Protein AF-A0A1H0SIA0-F1 (afdb_monomer)

Structure (mmCIF, N/CA/C/O backbone):
data_AF-A0A1H0SIA0-F1
#
_entry.id   AF-A0A1H0SIA0-F1
#
loop_
_atom_site.group_PDB
_atom_site.id
_atom_site.type_symbol
_atom_site.label_atom_id
_atom_site.label_alt_id
_atom_site.label_comp_id
_atom_site.label_asym_id
_atom_site.label_entity_id
_atom_site.label_seq_id
_atom_site.pdbx_PDB_ins_code
_atom_site.Cartn_x
_atom_site.Cartn_y
_atom_site.Cartn_z
_atom_site.occupancy
_atom_site.B_iso_or_equiv
_atom_site.auth_seq_id
_atom_site.auth_comp_id
_atom_site.auth_asym_id
_atom_site.auth_atom_id
_atom_site.pdbx_PDB_model_num
ATOM 1 N N . MET A 1 1 ? 10.914 -4.343 22.800 1.00 50.34 1 MET A N 1
ATOM 2 C CA . MET A 1 1 ? 9.562 -4.179 22.217 1.00 50.34 1 MET A CA 1
ATOM 3 C C . MET A 1 1 ? 9.336 -5.344 21.280 1.00 50.34 1 MET A C 1
ATOM 5 O O . MET A 1 1 ? 10.125 -5.521 20.366 1.00 50.34 1 MET A O 1
ATOM 9 N N . ASP A 1 2 ? 8.337 -6.174 21.551 1.00 68.56 2 ASP A N 1
ATOM 10 C CA . ASP A 1 2 ? 8.164 -7.435 20.832 1.00 68.56 2 ASP A CA 1
ATOM 11 C C . ASP A 1 2 ? 7.385 -7.200 19.528 1.00 68.56 2 ASP A C 1
ATOM 13 O O . ASP A 1 2 ? 6.226 -6.772 19.547 1.00 68.56 2 ASP A O 1
ATOM 17 N N . ILE A 1 3 ? 8.047 -7.371 18.379 1.00 66.56 3 ILE A N 1
ATOM 18 C CA . ILE A 1 3 ? 7.539 -6.886 17.087 1.00 66.56 3 ILE A CA 1
ATOM 19 C C . ILE A 1 3 ? 6.321 -7.685 16.586 1.00 66.56 3 ILE A C 1
ATOM 21 O O . ILE A 1 3 ? 5.600 -7.208 15.712 1.00 66.56 3 ILE A O 1
ATOM 25 N N . LEU A 1 4 ? 6.064 -8.860 17.168 1.00 72.62 4 LEU A N 1
ATOM 26 C CA . LEU A 1 4 ? 4.984 -9.772 16.776 1.00 72.62 4 LEU A CA 1
ATOM 27 C C . LEU A 1 4 ? 3.793 -9.779 17.747 1.00 72.62 4 LEU A C 1
ATOM 29 O O . LEU A 1 4 ? 2.746 -10.358 17.450 1.00 72.62 4 LEU A O 1
ATOM 33 N N . LYS A 1 5 ? 3.903 -9.110 18.900 1.00 74.50 5 LYS A N 1
ATOM 34 C CA . LYS A 1 5 ? 2.839 -9.095 19.910 1.00 74.50 5 LYS A CA 1
ATOM 35 C C . LYS A 1 5 ? 1.595 -8.364 19.381 1.00 74.50 5 LYS A C 1
ATOM 37 O O . LYS A 1 5 ? 1.674 -7.213 18.952 1.00 74.50 5 LYS A O 1
ATOM 42 N N . GLY A 1 6 ? 0.437 -9.031 19.431 1.00 76.06 6 GLY A N 1
ATOM 43 C CA . GLY A 1 6 ? -0.867 -8.469 19.040 1.00 76.06 6 GLY A CA 1
ATOM 44 C C . GLY A 1 6 ? -1.310 -8.725 17.592 1.00 76.06 6 GLY A C 1
ATOM 45 O O . GLY A 1 6 ? -2.377 -8.247 17.201 1.00 76.06 6 GLY A O 1
ATOM 46 N N . ILE A 1 7 ? -0.538 -9.484 16.806 1.00 84.19 7 ILE A N 1
ATOM 47 C CA . ILE A 1 7 ? -0.926 -9.921 15.455 1.00 84.19 7 ILE A CA 1
ATOM 48 C C . ILE A 1 7 ? -1.884 -11.115 15.569 1.00 84.19 7 ILE A C 1
ATOM 50 O O . ILE A 1 7 ? -1.577 -12.102 16.236 1.00 84.19 7 ILE A O 1
ATOM 54 N N . ARG A 1 8 ? -3.061 -11.039 14.937 1.00 89.75 8 ARG A N 1
ATOM 55 C CA . ARG A 1 8 ? -4.038 -12.144 14.923 1.00 89.75 8 ARG A CA 1
ATOM 56 C C . ARG A 1 8 ? -3.763 -13.103 13.754 1.00 89.75 8 ARG A C 1
ATOM 58 O O . ARG A 1 8 ? -3.248 -12.652 12.734 1.00 89.75 8 ARG A O 1
ATOM 65 N N . PRO A 1 9 ? -4.198 -14.379 13.813 1.00 91.81 9 PRO A N 1
ATOM 66 C CA . PRO A 1 9 ? -4.018 -15.342 12.715 1.00 91.81 9 PRO A CA 1
ATOM 67 C C . PRO A 1 9 ? -4.484 -14.821 11.347 1.00 91.81 9 PRO A C 1
ATOM 69 O O . PRO A 1 9 ? -3.788 -14.953 10.347 1.00 91.81 9 PRO A O 1
ATOM 72 N N . LEU A 1 10 ? -5.624 -14.126 11.310 1.00 92.06 10 LEU A N 1
ATOM 73 C CA . LEU A 1 10 ? -6.164 -13.552 10.074 1.00 92.06 10 LEU A CA 1
ATOM 74 C C . LEU A 1 10 ? -5.308 -12.403 9.502 1.00 92.06 10 LEU A C 1
ATOM 76 O O . LEU A 1 10 ? -5.397 -12.107 8.314 1.00 92.06 10 LEU A O 1
ATOM 80 N N . ASP A 1 11 ? -4.476 -11.750 10.317 1.00 92.94 11 ASP A N 1
ATOM 81 C CA . ASP A 1 11 ? -3.535 -10.739 9.827 1.00 92.94 11 ASP A CA 1
ATOM 82 C C . ASP A 1 11 ? -2.378 -11.395 9.056 1.00 92.94 11 ASP A C 1
ATOM 84 O O . ASP A 1 11 ? -1.957 -10.848 8.039 1.00 92.94 11 ASP A O 1
ATOM 88 N N . TYR A 1 12 ? -1.936 -12.590 9.469 1.00 94.06 12 TYR A N 1
ATOM 89 C CA . TYR A 1 12 ? -0.966 -13.387 8.710 1.00 94.06 12 TYR A CA 1
ATOM 90 C C . TYR A 1 12 ? -1.539 -13.866 7.379 1.00 94.06 12 TYR A C 1
ATOM 92 O O . TYR A 1 12 ? -0.848 -13.789 6.372 1.00 94.06 12 TYR A O 1
ATOM 100 N N . VAL A 1 13 ? -2.807 -14.295 7.350 1.00 96.50 13 VAL A N 1
ATOM 101 C CA . VAL A 1 13 ? -3.475 -14.692 6.097 1.00 96.50 13 VAL A CA 1
ATOM 102 C C . VAL A 1 13 ? -3.540 -13.516 5.125 1.00 96.50 13 VAL A C 1
ATOM 104 O O . VAL A 1 13 ? -3.145 -13.652 3.972 1.00 96.50 13 VAL A O 1
ATOM 107 N N . LEU A 1 14 ? -3.979 -12.342 5.589 1.00 95.75 14 LEU A N 1
ATOM 108 C CA . LEU A 1 14 ? -4.008 -11.145 4.748 1.00 95.75 14 LEU A CA 1
ATOM 109 C C . LEU A 1 14 ? -2.607 -10.779 4.244 1.00 95.75 14 LEU A C 1
ATOM 111 O O . LEU A 1 14 ? -2.444 -10.494 3.062 1.00 95.75 14 LEU A O 1
ATOM 115 N N . ALA A 1 15 ? -1.605 -10.791 5.124 1.00 97.00 15 ALA A N 1
ATOM 116 C CA . ALA A 1 15 ? -0.233 -10.495 4.737 1.00 97.00 15 ALA A CA 1
ATOM 117 C C . ALA A 1 15 ? 0.302 -11.498 3.715 1.00 97.00 15 ALA A C 1
ATOM 119 O O . ALA A 1 15 ? 0.888 -11.073 2.728 1.00 97.00 15 ALA A O 1
ATOM 120 N N . ALA A 1 16 ? 0.047 -12.795 3.897 1.00 97.50 16 ALA A N 1
ATOM 121 C CA . ALA A 1 16 ? 0.423 -13.827 2.939 1.00 97.50 16 ALA A CA 1
ATOM 122 C C . ALA A 1 16 ? -0.208 -13.556 1.569 1.00 97.50 16 ALA A C 1
ATOM 124 O O . ALA A 1 16 ? 0.512 -13.508 0.581 1.00 97.50 16 ALA A O 1
ATOM 125 N N . VAL A 1 17 ? -1.513 -13.265 1.508 1.00 98.00 17 VAL A N 1
ATOM 126 C CA . VAL A 1 17 ? -2.192 -12.930 0.243 1.00 98.00 17 VAL A CA 1
ATOM 127 C C . VAL A 1 17 ? -1.571 -11.695 -0.419 1.00 98.00 17 VAL A C 1
ATOM 129 O O . VAL A 1 17 ? -1.291 -11.723 -1.615 1.00 98.00 17 VAL A O 1
ATOM 132 N N . MET A 1 18 ? -1.315 -10.623 0.340 1.00 98.19 18 MET A N 1
ATOM 133 C CA . MET A 1 18 ? -0.716 -9.397 -0.207 1.00 98.19 18 MET A CA 1
ATOM 134 C C . MET A 1 18 ? 0.730 -9.610 -0.670 1.00 98.19 18 MET A C 1
ATOM 136 O O . MET A 1 18 ? 1.110 -9.112 -1.726 1.00 98.19 18 MET A O 1
ATOM 140 N N . VAL A 1 19 ? 1.529 -10.364 0.086 1.00 98.19 19 VAL A N 1
ATOM 141 C CA . VAL A 1 19 ? 2.918 -10.695 -0.261 1.00 98.19 19 VAL A CA 1
ATOM 142 C C . VAL A 1 19 ? 2.969 -11.602 -1.485 1.00 98.19 19 VAL A C 1
ATOM 144 O O . VAL A 1 19 ? 3.770 -11.351 -2.380 1.00 98.19 19 VAL A O 1
ATOM 147 N N . THR A 1 20 ? 2.102 -12.612 -1.571 1.00 98.19 20 THR A N 1
ATOM 148 C CA . THR A 1 20 ? 2.000 -13.479 -2.749 1.00 98.19 20 THR A CA 1
ATOM 149 C C . THR A 1 20 ? 1.598 -12.674 -3.978 1.00 98.19 20 THR A C 1
ATOM 151 O O . THR A 1 20 ? 2.259 -12.793 -5.003 1.00 98.19 20 THR A O 1
ATOM 154 N N . ALA A 1 21 ? 0.586 -11.807 -3.882 1.00 97.94 21 ALA A N 1
ATOM 155 C CA . ALA A 1 21 ? 0.213 -10.922 -4.986 1.00 97.94 21 ALA A CA 1
ATOM 156 C C . ALA A 1 21 ? 1.393 -10.033 -5.416 1.00 97.94 21 ALA A C 1
ATOM 158 O O . ALA A 1 21 ? 1.702 -9.947 -6.600 1.00 97.94 21 ALA A O 1
ATOM 159 N N . ALA A 1 22 ? 2.104 -9.431 -4.461 1.00 97.88 22 ALA A N 1
ATOM 160 C CA . ALA A 1 22 ? 3.266 -8.591 -4.733 1.00 97.88 22 ALA A CA 1
ATOM 161 C C . ALA A 1 22 ? 4.414 -9.358 -5.411 1.00 97.88 22 ALA A C 1
ATOM 163 O O . ALA A 1 22 ? 4.992 -8.874 -6.384 1.00 97.88 22 ALA A O 1
ATOM 164 N N . ALA A 1 23 ? 4.709 -10.572 -4.943 1.00 98.06 23 ALA A N 1
ATOM 165 C CA . ALA A 1 23 ? 5.727 -11.439 -5.523 1.00 98.06 23 ALA A CA 1
ATOM 166 C C . ALA A 1 23 ? 5.351 -11.907 -6.936 1.00 98.06 23 ALA A C 1
ATOM 168 O O . ALA A 1 23 ? 6.205 -11.895 -7.817 1.00 98.06 23 ALA A O 1
ATOM 169 N N . LEU A 1 24 ? 4.082 -12.263 -7.169 1.00 98.06 24 LEU A N 1
ATOM 170 C CA . LEU A 1 24 ? 3.580 -12.647 -8.491 1.00 98.06 24 LEU A CA 1
ATOM 171 C C . LEU A 1 24 ? 3.646 -11.483 -9.480 1.00 98.06 24 LEU A C 1
ATOM 173 O O . LEU A 1 24 ? 4.079 -11.682 -10.610 1.00 98.06 24 LEU A O 1
ATOM 177 N N . ILE A 1 25 ? 3.287 -10.267 -9.057 1.00 97.50 25 ILE A N 1
ATOM 178 C CA . ILE A 1 25 ? 3.449 -9.073 -9.894 1.00 97.50 25 ILE A CA 1
ATOM 179 C C . ILE A 1 25 ? 4.931 -8.821 -10.182 1.00 97.50 25 ILE A C 1
ATOM 181 O O . ILE A 1 25 ? 5.294 -8.600 -11.334 1.00 97.50 25 ILE A O 1
ATOM 185 N N . GLY A 1 26 ? 5.812 -8.907 -9.181 1.00 97.06 26 GLY A N 1
ATOM 186 C CA . GLY A 1 26 ? 7.258 -8.794 -9.396 1.00 97.06 26 GLY A CA 1
ATOM 187 C C . GLY A 1 26 ? 7.776 -9.829 -10.400 1.00 97.06 26 GLY A C 1
ATOM 188 O O . GLY A 1 26 ? 8.509 -9.481 -11.318 1.00 97.06 26 GLY A O 1
ATOM 189 N N . TRP A 1 27 ? 7.336 -11.081 -10.279 1.00 97.50 27 TRP A N 1
ATOM 190 C CA . TRP A 1 27 ? 7.705 -12.162 -11.190 1.00 97.50 27 TRP A CA 1
ATOM 191 C C . TRP A 1 27 ? 7.187 -11.931 -12.615 1.00 97.50 27 TRP A C 1
ATOM 193 O O . TRP A 1 27 ? 7.936 -12.129 -13.569 1.00 97.50 27 TRP A O 1
ATOM 203 N N . ALA A 1 28 ? 5.957 -11.434 -12.764 1.00 96.06 28 ALA A N 1
ATOM 204 C CA . ALA A 1 28 ? 5.392 -11.082 -14.063 1.00 96.06 28 ALA A CA 1
ATOM 205 C C . ALA A 1 28 ? 6.184 -9.961 -14.757 1.00 96.06 28 ALA A C 1
ATOM 207 O O . ALA A 1 28 ? 6.431 -10.057 -15.952 1.00 96.06 28 ALA A O 1
ATOM 208 N N . ASN A 1 29 ? 6.645 -8.941 -14.020 1.00 96.31 29 ASN A N 1
ATOM 209 C CA . ASN A 1 29 ? 7.514 -7.898 -14.586 1.00 96.31 29 ASN A CA 1
ATOM 210 C C . ASN A 1 29 ? 8.859 -8.478 -15.062 1.00 96.31 29 ASN A C 1
ATOM 212 O O . ASN A 1 29 ? 9.336 -8.145 -16.142 1.00 96.31 29 ASN A O 1
ATOM 216 N N . VAL A 1 30 ? 9.461 -9.375 -14.276 1.00 96.94 30 VAL A N 1
ATOM 217 C CA . VAL A 1 30 ? 10.745 -10.017 -14.610 1.00 96.94 30 VAL A CA 1
ATOM 218 C C . VAL A 1 30 ? 10.639 -10.876 -15.870 1.00 96.94 30 VAL A C 1
ATOM 220 O O . VAL A 1 30 ? 11.549 -10.863 -16.691 1.00 96.94 30 VAL A O 1
ATOM 223 N N . GLY A 1 31 ? 9.540 -11.617 -16.019 1.00 94.06 31 GLY A N 1
ATOM 224 C CA . GLY A 1 31 ? 9.307 -12.510 -17.157 1.00 94.06 31 GLY A CA 1
ATOM 225 C C . GLY A 1 31 ? 8.638 -11.861 -18.371 1.00 94.06 31 GLY A C 1
ATOM 226 O O . GLY A 1 31 ? 8.423 -12.555 -19.361 1.00 94.06 31 GLY A O 1
ATOM 227 N N . ALA A 1 32 ? 8.273 -10.578 -18.304 1.00 91.31 32 ALA A N 1
ATOM 228 C CA . ALA A 1 32 ? 7.589 -9.893 -19.395 1.00 91.31 32 ALA A CA 1
ATOM 229 C C . ALA A 1 32 ? 8.490 -9.785 -20.639 1.00 91.31 32 ALA A C 1
ATOM 231 O O . ALA A 1 32 ? 9.629 -9.331 -20.551 1.00 91.31 32 ALA A O 1
ATOM 232 N N . GLY A 1 33 ? 7.963 -10.199 -21.794 1.00 83.00 33 GLY A N 1
ATOM 233 C CA . GLY A 1 33 ? 8.605 -10.017 -23.095 1.00 83.00 33 GLY A CA 1
ATOM 234 C C . GLY A 1 33 ? 8.454 -8.591 -23.632 1.00 83.00 33 GLY A C 1
ATOM 235 O O . GLY A 1 33 ? 7.732 -7.766 -23.071 1.00 83.00 33 GLY A O 1
ATOM 236 N N . ALA A 1 34 ? 9.124 -8.305 -24.751 1.00 74.12 34 ALA A N 1
ATOM 237 C CA . ALA A 1 34 ? 9.053 -7.003 -25.427 1.00 74.12 34 ALA A CA 1
ATOM 238 C C . ALA A 1 34 ? 7.657 -6.685 -26.007 1.00 74.12 34 ALA A C 1
ATOM 240 O O . ALA A 1 34 ? 7.363 -5.536 -26.318 1.00 74.12 34 ALA A O 1
ATOM 241 N N . ASP A 1 35 ? 6.814 -7.704 -26.151 1.00 75.44 35 ASP A N 1
ATOM 242 C CA . ASP A 1 35 ? 5.439 -7.686 -26.649 1.00 75.44 35 ASP A CA 1
ATOM 243 C C . ASP A 1 35 ? 4.385 -7.645 -25.529 1.00 75.44 35 ASP A C 1
ATOM 245 O O . ASP A 1 35 ? 3.199 -7.844 -25.789 1.00 75.44 35 ASP A O 1
ATOM 249 N N . ALA A 1 36 ? 4.793 -7.400 -24.279 1.00 80.00 36 ALA A N 1
ATOM 250 C CA . ALA A 1 36 ? 3.860 -7.276 -23.166 1.00 80.00 36 ALA A CA 1
ATOM 251 C C . ALA A 1 36 ? 2.805 -6.187 -23.441 1.00 80.00 36 ALA A C 1
ATOM 253 O O . ALA A 1 36 ? 3.142 -5.040 -23.735 1.00 80.00 36 ALA A O 1
ATOM 254 N N . ASP A 1 37 ? 1.528 -6.552 -23.298 1.00 85.81 37 ASP A N 1
ATOM 255 C CA . ASP A 1 37 ? 0.380 -5.657 -23.488 1.00 85.81 37 ASP A CA 1
ATOM 256 C C . ASP A 1 37 ? 0.232 -4.706 -22.290 1.00 85.81 37 ASP A C 1
ATOM 258 O O . ASP A 1 37 ? -0.552 -4.918 -21.362 1.00 85.81 37 ASP A O 1
ATOM 262 N N . VAL A 1 38 ? 1.083 -3.684 -22.265 1.00 89.56 38 VAL A N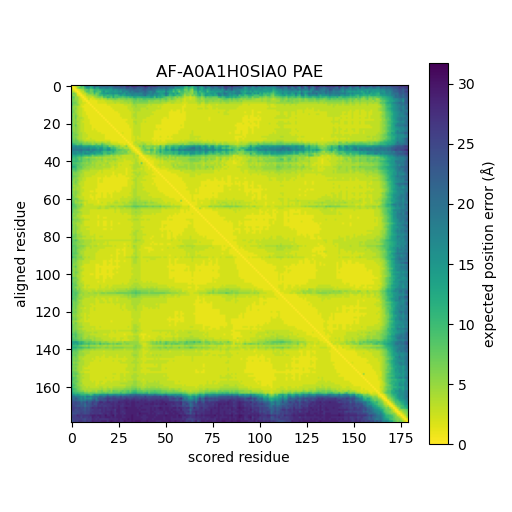 1
ATOM 263 C CA . VAL A 1 38 ? 1.106 -2.628 -21.252 1.00 89.56 38 VAL A CA 1
ATOM 264 C C . VAL A 1 38 ? 1.055 -1.262 -21.924 1.00 89.56 38 VAL A C 1
ATOM 266 O O . VAL A 1 38 ? 1.594 -1.058 -23.009 1.00 89.56 38 VAL A O 1
ATOM 269 N N . ALA A 1 39 ? 0.432 -0.293 -21.255 1.00 91.56 39 ALA A N 1
ATOM 270 C CA . ALA A 1 39 ? 0.292 1.066 -21.776 1.00 91.56 39 ALA A CA 1
ATOM 271 C C . ALA A 1 39 ? 1.642 1.791 -21.944 1.00 91.56 39 ALA A C 1
ATOM 273 O O . ALA A 1 39 ? 1.755 2.700 -22.765 1.00 91.56 39 ALA A O 1
ATOM 274 N N . HIS A 1 40 ? 2.661 1.399 -21.174 1.00 91.25 40 HIS A N 1
ATOM 275 C CA . HIS A 1 40 ? 4.035 1.870 -21.327 1.00 91.25 40 HIS A CA 1
ATOM 276 C C . HIS A 1 40 ? 5.015 0.704 -21.197 1.00 91.25 40 HIS A C 1
ATOM 278 O O . HIS A 1 40 ? 4.912 -0.079 -20.251 1.00 91.25 40 HIS A O 1
ATOM 284 N N . ALA A 1 41 ? 5.998 0.627 -22.098 1.00 92.31 41 ALA A N 1
ATOM 285 C CA . ALA A 1 41 ? 7.048 -0.389 -22.054 1.00 92.31 41 ALA A CA 1
ATOM 286 C C . ALA A 1 41 ? 7.759 -0.413 -20.689 1.00 92.31 41 ALA A C 1
ATOM 288 O O . ALA A 1 41 ? 7.893 0.624 -20.029 1.00 92.31 41 ALA A O 1
ATOM 289 N N . LEU A 1 42 ? 8.181 -1.603 -20.261 1.00 93.81 42 LEU A N 1
ATOM 290 C CA . LEU A 1 42 ? 8.899 -1.783 -19.003 1.00 93.81 42 LEU A CA 1
ATOM 291 C C . LEU A 1 42 ? 10.333 -1.255 -19.119 1.00 93.81 42 LEU A C 1
ATOM 293 O O . LEU A 1 42 ? 11.056 -1.610 -20.046 1.00 93.81 42 LEU A O 1
ATOM 297 N N . ASP A 1 43 ? 10.763 -0.462 -18.140 1.00 93.62 43 ASP A N 1
ATOM 298 C CA . ASP A 1 43 ? 12.144 0.032 -18.056 1.00 93.62 43 ASP A CA 1
ATOM 299 C C . ASP A 1 43 ? 13.097 -1.010 -17.445 1.00 93.62 43 ASP A C 1
ATOM 301 O O . ASP A 1 43 ? 14.319 -0.898 -17.557 1.00 93.62 43 ASP A O 1
ATOM 305 N N . SER A 1 44 ? 12.564 -2.000 -16.723 1.00 92.94 44 SER A N 1
ATOM 306 C CA . SER A 1 44 ? 13.36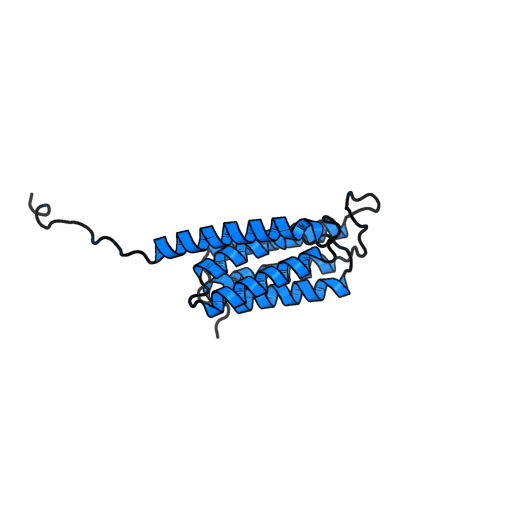4 -2.944 -15.948 1.00 92.94 44 SER A CA 1
ATOM 307 C C . SER A 1 44 ? 12.718 -4.326 -15.878 1.00 92.94 44 SER A C 1
ATOM 309 O O . SER A 1 44 ? 11.502 -4.458 -15.781 1.00 92.94 44 SER A O 1
ATOM 311 N N . HIS A 1 45 ? 13.570 -5.353 -15.839 1.00 95.06 45 HIS A N 1
ATOM 312 C CA . HIS A 1 45 ? 13.212 -6.763 -15.632 1.00 95.06 45 HIS A CA 1
ATOM 313 C C . HIS A 1 45 ? 14.002 -7.381 -14.461 1.00 95.06 45 HIS A C 1
ATOM 315 O O . HIS A 1 45 ? 14.236 -8.586 -14.393 1.00 95.06 45 HIS A O 1
ATOM 321 N N . SER A 1 46 ? 14.484 -6.546 -13.535 1.00 96.38 46 SER A N 1
ATOM 322 C CA . SER A 1 46 ? 15.305 -6.991 -12.406 1.00 96.38 46 SER A CA 1
ATOM 323 C C . SER A 1 46 ? 14.547 -7.918 -11.452 1.00 96.38 46 SER A C 1
ATOM 325 O O . SER A 1 46 ? 13.508 -7.551 -10.901 1.00 96.38 46 SER A O 1
ATOM 327 N N . ALA A 1 47 ? 15.132 -9.080 -11.144 1.00 97.06 47 ALA A N 1
ATOM 328 C CA . ALA A 1 47 ? 14.596 -10.022 -10.157 1.00 97.06 47 ALA A CA 1
ATOM 329 C C . ALA A 1 47 ? 14.450 -9.421 -8.744 1.00 97.06 47 ALA A C 1
ATOM 331 O O . ALA A 1 47 ? 13.668 -9.927 -7.937 1.00 97.06 47 ALA A O 1
ATOM 332 N N . LEU A 1 48 ? 15.146 -8.313 -8.448 1.00 97.50 48 LEU A N 1
ATOM 333 C CA . LEU A 1 48 ? 15.028 -7.589 -7.178 1.00 97.50 48 LEU A CA 1
ATOM 334 C C . LEU A 1 48 ? 13.637 -6.979 -6.950 1.00 97.50 48 LEU A C 1
ATOM 336 O O . LEU A 1 48 ? 13.297 -6.673 -5.808 1.00 97.50 48 LEU A O 1
ATOM 340 N N . MET A 1 49 ? 12.803 -6.844 -7.985 1.00 97.50 49 MET A N 1
ATOM 341 C CA . MET A 1 49 ? 11.419 -6.390 -7.816 1.00 97.50 49 MET A CA 1
ATOM 342 C C . MET A 1 49 ? 10.612 -7.317 -6.912 1.00 97.50 49 MET A C 1
ATOM 344 O O . MET A 1 49 ? 9.835 -6.834 -6.097 1.00 97.50 49 MET A O 1
ATOM 348 N N . ILE A 1 50 ? 10.824 -8.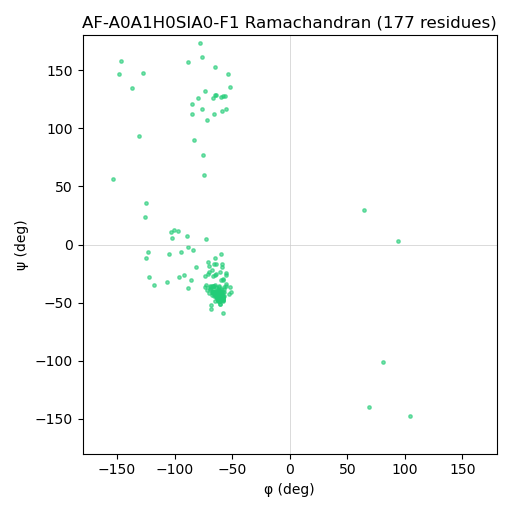635 -7.006 1.00 97.88 50 ILE A N 1
ATOM 349 C CA . ILE A 1 50 ? 10.083 -9.636 -6.228 1.00 97.88 50 ILE A CA 1
ATOM 350 C C . ILE A 1 50 ? 10.236 -9.386 -4.718 1.00 97.88 50 ILE A C 1
ATOM 352 O O . ILE A 1 50 ? 9.222 -9.148 -4.053 1.00 97.88 50 ILE A O 1
ATOM 356 N N . PRO A 1 51 ? 11.459 -9.385 -4.143 1.00 98.00 51 PRO A N 1
ATOM 357 C CA . PRO A 1 51 ? 11.621 -9.116 -2.722 1.00 98.00 51 PRO A CA 1
ATOM 358 C C . PRO A 1 51 ? 11.235 -7.680 -2.351 1.00 98.00 51 PRO A C 1
ATOM 360 O O . PRO A 1 51 ? 10.648 -7.488 -1.292 1.00 98.00 51 PRO A O 1
ATOM 363 N N . VAL A 1 52 ? 11.486 -6.671 -3.195 1.00 98.06 52 VAL A N 1
ATOM 364 C CA . VAL A 1 52 ? 11.107 -5.280 -2.873 1.00 98.06 52 VAL A CA 1
ATOM 365 C C . VAL A 1 52 ? 9.587 -5.113 -2.788 1.00 98.06 52 VAL A C 1
ATOM 367 O O . VAL A 1 52 ? 9.087 -4.499 -1.845 1.00 98.06 52 VAL A O 1
ATOM 370 N N . PHE A 1 53 ? 8.831 -5.689 -3.722 1.00 98.12 53 PHE A N 1
ATOM 371 C CA . PHE A 1 53 ? 7.369 -5.625 -3.712 1.00 98.12 53 PHE A CA 1
ATOM 372 C C . PHE A 1 53 ? 6.792 -6.420 -2.538 1.00 98.12 53 PHE A C 1
ATOM 374 O O . PHE A 1 53 ? 5.901 -5.928 -1.843 1.00 98.12 53 PHE A O 1
ATOM 381 N N . ALA A 1 54 ? 7.343 -7.602 -2.245 1.00 98.19 54 ALA A N 1
ATOM 382 C CA . ALA A 1 54 ? 6.981 -8.369 -1.056 1.00 98.19 54 ALA A CA 1
ATOM 383 C C . ALA A 1 54 ? 7.216 -7.563 0.236 1.00 98.19 54 ALA A C 1
ATOM 385 O O . ALA A 1 54 ? 6.323 -7.475 1.082 1.00 98.19 54 ALA A O 1
ATOM 386 N N . LEU A 1 55 ? 8.378 -6.912 0.366 1.00 98.38 55 LEU A N 1
ATOM 387 C CA . LEU A 1 55 ? 8.704 -6.043 1.500 1.00 98.38 55 LEU A CA 1
ATOM 388 C C . LEU A 1 55 ? 7.743 -4.853 1.617 1.00 98.38 55 LEU A C 1
ATOM 390 O O . LEU A 1 55 ? 7.398 -4.479 2.734 1.00 98.38 55 LEU A O 1
ATOM 394 N N . ALA A 1 56 ? 7.271 -4.288 0.503 1.00 98.19 56 ALA A N 1
ATOM 395 C CA . ALA A 1 56 ? 6.278 -3.213 0.513 1.00 98.19 56 ALA A CA 1
ATOM 396 C C . ALA A 1 56 ? 4.905 -3.668 1.043 1.00 98.19 56 ALA A C 1
ATOM 398 O O . ALA A 1 56 ? 4.165 -2.850 1.584 1.00 98.19 56 ALA A O 1
ATOM 399 N N . ALA A 1 57 ? 4.559 -4.954 0.916 1.00 98.12 57 ALA A N 1
ATOM 400 C CA . ALA A 1 57 ? 3.294 -5.513 1.396 1.00 98.12 57 ALA A CA 1
ATOM 401 C C . ALA A 1 57 ? 3.327 -5.936 2.876 1.00 98.12 57 ALA A C 1
ATOM 403 O O . ALA A 1 57 ? 2.308 -5.845 3.565 1.00 98.12 57 ALA A O 1
ATOM 404 N N . LEU A 1 58 ? 4.485 -6.366 3.393 1.00 97.56 58 LEU A N 1
ATOM 405 C CA . LEU A 1 58 ? 4.645 -6.857 4.772 1.00 97.56 58 LEU A CA 1
ATOM 406 C C . LEU A 1 58 ? 4.122 -5.932 5.886 1.00 97.56 58 LEU A C 1
ATOM 408 O O . LEU A 1 58 ? 3.569 -6.461 6.859 1.00 97.56 58 LEU A O 1
ATOM 412 N N . PRO A 1 59 ? 4.236 -4.589 5.803 1.00 97.75 59 PRO A N 1
ATOM 413 C CA . PRO A 1 59 ? 3.788 -3.712 6.878 1.00 97.75 59 PRO A CA 1
ATOM 414 C C . PRO A 1 59 ? 2.296 -3.849 7.209 1.00 97.75 59 PRO A C 1
ATOM 416 O O . PRO A 1 59 ? 1.887 -3.478 8.311 1.00 97.75 59 PRO A O 1
ATOM 419 N N . ILE A 1 60 ? 1.477 -4.451 6.332 1.00 97.31 60 ILE A N 1
ATOM 420 C CA . ILE A 1 60 ? 0.071 -4.780 6.623 1.00 97.31 60 ILE A CA 1
ATOM 421 C C . ILE A 1 60 ? -0.101 -5.649 7.881 1.00 97.31 60 ILE A C 1
ATO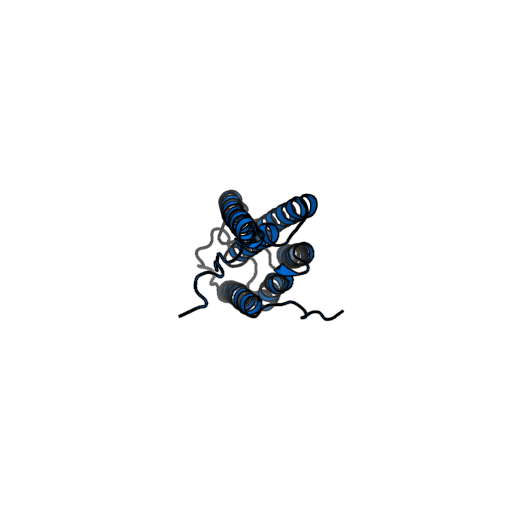M 423 O O . ILE A 1 60 ? -1.134 -5.564 8.548 1.00 97.31 60 ILE A O 1
ATOM 427 N N . LEU A 1 61 ? 0.921 -6.415 8.283 1.00 96.50 61 LEU A N 1
ATOM 428 C CA . LEU A 1 61 ? 0.941 -7.150 9.555 1.00 96.50 61 LEU A CA 1
ATOM 429 C C . LEU A 1 61 ? 0.763 -6.229 10.769 1.00 96.50 61 LEU A C 1
ATOM 431 O O . LEU A 1 61 ? 0.205 -6.626 11.792 1.00 96.50 61 LEU A O 1
ATOM 435 N N . TRP A 1 62 ? 1.199 -4.974 10.669 1.00 95.12 62 TRP A N 1
ATOM 436 C CA . TRP A 1 62 ? 1.130 -4.000 11.757 1.00 95.12 62 TRP A CA 1
ATOM 437 C C . TRP A 1 62 ? -0.180 -3.205 11.778 1.00 95.12 62 TRP A C 1
ATOM 439 O O . TRP A 1 62 ? -0.329 -2.300 12.605 1.00 95.12 62 TRP A O 1
ATOM 449 N N . ARG A 1 63 ? -1.162 -3.564 10.936 1.00 94.56 63 ARG A N 1
ATOM 450 C CA . ARG A 1 63 ? -2.409 -2.805 10.731 1.00 94.56 63 ARG A CA 1
ATOM 451 C C . ARG A 1 63 ? -3.224 -2.520 11.994 1.00 94.56 63 ARG A C 1
ATOM 453 O O . ARG A 1 63 ? -3.978 -1.558 12.010 1.00 94.56 63 ARG A O 1
ATOM 460 N N . ARG A 1 64 ? -3.104 -3.347 13.038 1.00 93.38 64 ARG A N 1
ATOM 461 C CA . ARG A 1 64 ? -3.850 -3.184 14.303 1.00 93.38 64 ARG A CA 1
ATOM 462 C C . ARG A 1 64 ? -3.119 -2.359 15.356 1.00 93.38 64 ARG A C 1
ATOM 464 O O . ARG A 1 64 ? -3.768 -1.813 16.237 1.00 93.38 64 ARG A O 1
ATOM 471 N N . ARG A 1 65 ? -1.785 -2.325 15.304 1.00 91.69 65 ARG A N 1
ATOM 472 C CA . ARG A 1 65 ? -0.939 -1.751 16.366 1.00 91.69 65 ARG A CA 1
ATOM 473 C C . ARG A 1 65 ? -0.319 -0.412 15.987 1.00 91.69 65 ARG A C 1
ATOM 475 O O . ARG A 1 65 ? -0.077 0.414 16.853 1.00 91.69 65 ARG A O 1
ATOM 482 N N . ALA A 1 66 ? -0.022 -0.227 14.703 1.00 94.31 66 ALA A N 1
ATOM 483 C CA . ALA A 1 66 ? 0.740 0.908 14.203 1.00 94.31 66 ALA A CA 1
ATOM 484 C C . ALA A 1 66 ? 0.363 1.187 12.743 1.00 94.31 66 ALA A C 1
ATOM 486 O O . ALA A 1 66 ? 1.217 1.169 11.860 1.00 94.31 66 ALA A O 1
ATOM 487 N N . ILE A 1 67 ? -0.929 1.413 12.475 1.00 96.88 67 ILE A N 1
ATOM 488 C CA . ILE A 1 67 ? -1.437 1.574 11.104 1.00 96.88 67 ILE A CA 1
ATOM 489 C C . ILE A 1 67 ? -0.740 2.708 10.341 1.00 96.88 67 ILE A C 1
ATOM 491 O O . ILE A 1 67 ? -0.411 2.540 9.173 1.00 96.88 67 ILE A O 1
ATOM 495 N N . LEU A 1 68 ? -0.431 3.826 11.004 1.00 97.94 68 LEU A N 1
ATOM 496 C CA . LEU A 1 68 ? 0.285 4.935 10.366 1.00 97.94 68 LEU A CA 1
ATOM 497 C C . LEU A 1 68 ? 1.719 4.548 9.991 1.00 97.94 68 LEU A C 1
ATOM 499 O O . LEU A 1 68 ? 2.165 4.845 8.887 1.00 97.94 68 LEU A O 1
ATOM 503 N N . GLY A 1 69 ? 2.411 3.820 10.874 1.00 97.44 69 GLY A N 1
ATOM 504 C CA . GLY A 1 69 ? 3.736 3.273 10.580 1.00 97.44 69 GLY A CA 1
ATOM 505 C C . GLY A 1 69 ? 3.701 2.241 9.452 1.00 97.44 69 GLY A C 1
ATOM 506 O O . GLY A 1 69 ? 4.594 2.222 8.614 1.00 97.44 69 GLY A O 1
ATOM 507 N N . ALA A 1 70 ? 2.643 1.428 9.379 1.00 97.75 70 ALA A N 1
ATOM 508 C CA . ALA A 1 70 ? 2.448 0.452 8.312 1.00 97.75 70 ALA A CA 1
ATOM 509 C C . ALA A 1 70 ? 2.264 1.110 6.936 1.00 97.75 70 ALA A C 1
ATOM 511 O O . ALA A 1 70 ? 2.942 0.743 5.973 1.00 97.75 70 ALA A O 1
ATOM 512 N N . VAL A 1 71 ? 1.377 2.107 6.858 1.00 98.56 71 VAL A N 1
ATOM 513 C CA . VAL A 1 71 ? 1.147 2.894 5.639 1.00 98.56 71 VAL A CA 1
ATOM 514 C C . VAL A 1 71 ? 2.427 3.623 5.238 1.00 98.56 71 VAL A C 1
ATOM 516 O O . VAL A 1 71 ? 2.847 3.521 4.089 1.00 98.56 71 VAL A O 1
ATOM 519 N N . GLY A 1 72 ? 3.088 4.290 6.190 1.00 98.44 72 GLY A N 1
ATOM 520 C CA . GLY A 1 72 ? 4.335 5.016 5.953 1.00 98.44 72 GLY A CA 1
ATOM 521 C C . GLY A 1 72 ? 5.464 4.120 5.440 1.00 98.44 72 GLY A C 1
ATOM 522 O O . GLY A 1 72 ? 6.095 4.452 4.443 1.00 98.44 72 GLY A O 1
ATOM 523 N N . ALA A 1 73 ? 5.685 2.956 6.058 1.00 98.44 73 ALA A N 1
ATOM 524 C CA . ALA A 1 73 ? 6.704 2.006 5.611 1.00 98.44 73 ALA A CA 1
ATOM 525 C C . ALA A 1 73 ? 6.424 1.493 4.191 1.00 98.44 73 ALA A C 1
ATOM 527 O O . ALA A 1 73 ? 7.320 1.488 3.350 1.00 98.44 73 ALA A O 1
ATOM 528 N N . SER A 1 74 ? 5.172 1.127 3.901 1.00 98.62 74 SER A N 1
ATOM 529 C CA . SER A 1 74 ? 4.775 0.663 2.563 1.00 98.62 74 SER A CA 1
ATOM 530 C C . SER A 1 74 ? 4.966 1.759 1.515 1.00 98.62 74 SER A C 1
ATOM 532 O O . SER A 1 74 ? 5.485 1.494 0.434 1.00 98.62 74 SER A O 1
ATOM 534 N N . PHE A 1 75 ? 4.603 3.003 1.849 1.00 98.69 75 PHE A N 1
ATOM 535 C CA . PHE A 1 75 ? 4.823 4.169 0.995 1.00 98.69 75 PHE A CA 1
ATOM 536 C C . PHE A 1 75 ? 6.307 4.402 0.715 1.00 98.69 75 PHE A C 1
ATOM 538 O O . PHE A 1 75 ? 6.668 4.554 -0.444 1.00 98.69 75 PHE A O 1
ATOM 545 N N . VAL A 1 76 ? 7.171 4.392 1.734 1.00 98.62 76 VAL A N 1
ATOM 546 C CA . VAL A 1 76 ? 8.615 4.627 1.556 1.00 98.62 76 VAL A CA 1
ATOM 547 C C . VAL A 1 76 ? 9.239 3.569 0.648 1.00 98.62 76 VAL A C 1
ATOM 549 O O . VAL A 1 76 ? 9.965 3.918 -0.280 1.00 98.62 76 VAL A O 1
ATOM 552 N N . ILE A 1 77 ? 8.929 2.287 0.867 1.00 98.44 77 ILE A N 1
ATOM 553 C CA . ILE A 1 77 ? 9.457 1.194 0.035 1.00 98.44 77 ILE A CA 1
ATOM 554 C C . ILE A 1 77 ? 8.928 1.315 -1.399 1.00 98.44 77 ILE A C 1
ATOM 556 O O . ILE A 1 77 ? 9.695 1.191 -2.354 1.00 98.44 77 ILE A O 1
ATOM 560 N N . MET A 1 78 ? 7.636 1.622 -1.562 1.00 98.44 78 MET A N 1
ATOM 561 C CA . MET A 1 78 ? 7.044 1.851 -2.878 1.00 98.44 78 MET A CA 1
ATOM 562 C C . MET A 1 78 ? 7.706 3.034 -3.589 1.00 98.44 78 MET A C 1
ATOM 564 O O . MET A 1 78 ? 8.135 2.881 -4.726 1.00 98.44 78 MET A O 1
ATOM 568 N N . ALA A 1 79 ? 7.854 4.177 -2.918 1.00 98.12 79 ALA A N 1
ATOM 569 C CA . ALA A 1 79 ? 8.479 5.386 -3.446 1.00 98.12 79 ALA A CA 1
ATOM 570 C C . ALA A 1 79 ? 9.944 5.149 -3.852 1.00 98.12 79 ALA A C 1
ATOM 572 O O . ALA A 1 79 ? 10.374 5.617 -4.904 1.00 98.12 79 ALA A O 1
ATOM 573 N N . ALA A 1 80 ? 10.694 4.366 -3.072 1.00 98.06 80 ALA A N 1
ATOM 574 C CA . ALA A 1 80 ? 12.061 3.970 -3.408 1.00 98.06 80 ALA A CA 1
ATOM 575 C C . ALA A 1 80 ? 12.134 3.078 -4.663 1.00 98.06 80 ALA A C 1
ATOM 577 O O . ALA A 1 80 ? 13.130 3.104 -5.384 1.00 98.06 80 ALA A O 1
ATOM 578 N N . SER A 1 81 ? 11.067 2.335 -4.976 1.00 97.12 81 SER A N 1
ATOM 579 C CA . SER A 1 81 ? 10.996 1.495 -6.178 1.00 97.12 81 SER A CA 1
ATOM 580 C C . SER A 1 81 ? 10.891 2.295 -7.488 1.00 97.12 81 SER A C 1
ATOM 582 O O . SER A 1 81 ? 11.153 1.749 -8.559 1.00 97.12 81 SER A O 1
ATOM 584 N N . LEU A 1 82 ? 10.503 3.577 -7.441 1.00 97.50 82 LEU A N 1
ATOM 585 C CA . LEU A 1 82 ? 10.343 4.428 -8.630 1.00 97.50 82 LEU A CA 1
ATOM 586 C C . LEU A 1 82 ? 11.689 4.744 -9.296 1.00 97.50 82 LEU A C 1
ATOM 588 O O . LEU A 1 82 ? 11.820 4.467 -10.489 1.00 97.50 82 LEU A O 1
ATOM 592 N N . PRO A 1 83 ? 12.690 5.313 -8.590 1.00 97.50 83 PRO A N 1
ATOM 593 C CA . PRO A 1 83 ? 14.007 5.533 -9.179 1.00 97.50 83 PRO A CA 1
ATOM 594 C C . PRO A 1 83 ? 14.778 4.225 -9.395 1.00 97.50 83 PRO A C 1
ATOM 596 O O . PRO A 1 83 ? 15.626 4.181 -10.276 1.00 97.50 83 PRO A O 1
ATOM 599 N N . ALA A 1 84 ? 14.483 3.165 -8.633 1.00 96.44 84 ALA A N 1
ATOM 600 C CA . ALA A 1 84 ? 15.180 1.885 -8.762 1.00 96.44 84 ALA A CA 1
ATOM 601 C C . ALA A 1 84 ? 14.780 1.091 -10.018 1.00 96.44 84 ALA A C 1
ATOM 603 O O . ALA A 1 84 ? 15.627 0.425 -10.606 1.00 96.44 84 ALA A O 1
ATOM 604 N N . PHE A 1 85 ? 13.501 1.138 -10.411 1.00 97.00 85 PHE A N 1
ATOM 605 C CA . PHE A 1 85 ? 12.965 0.269 -11.468 1.00 97.00 85 PHE A CA 1
ATOM 606 C C . PHE A 1 85 ? 12.291 1.007 -12.628 1.00 97.00 85 PHE A C 1
ATOM 608 O O . PHE A 1 85 ? 12.012 0.377 -13.639 1.00 97.00 85 PHE A O 1
ATOM 615 N N . GLY A 1 86 ? 12.021 2.312 -12.514 1.00 96.44 86 GLY A N 1
ATOM 616 C CA . GLY A 1 86 ? 11.397 3.079 -13.596 1.00 96.44 86 GLY A CA 1
ATOM 617 C C . GLY A 1 86 ? 9.939 2.684 -13.850 1.00 96.44 86 GLY A C 1
ATOM 618 O O . GLY A 1 86 ? 9.171 2.496 -12.898 1.00 96.44 86 GLY A O 1
ATOM 619 N N . TRP A 1 87 ? 9.544 2.610 -15.116 1.00 96.81 87 TRP A N 1
ATOM 620 C CA . TRP A 1 87 ? 8.239 2.126 -15.564 1.00 96.81 87 TRP A CA 1
ATOM 621 C C . TRP A 1 87 ? 8.130 0.613 -15.395 1.00 96.81 87 TRP A C 1
ATOM 623 O O . TRP A 1 87 ? 8.765 -0.149 -16.115 1.00 96.81 87 TRP A O 1
ATOM 633 N N . VAL A 1 88 ? 7.342 0.185 -14.407 1.00 96.94 88 VAL A N 1
ATOM 634 C CA . VAL A 1 88 ? 7.006 -1.227 -14.168 1.00 96.94 88 VAL A CA 1
ATOM 635 C C . VAL A 1 88 ? 5.589 -1.323 -13.620 1.00 96.94 88 VAL A C 1
ATOM 637 O O . VAL A 1 88 ? 5.070 -0.366 -13.037 1.00 96.94 88 VAL A O 1
ATOM 640 N N . SER A 1 89 ? 4.955 -2.478 -13.769 1.00 96.50 89 SER A N 1
ATOM 641 C CA . SER A 1 89 ? 3.604 -2.732 -13.271 1.00 96.50 89 SER A CA 1
ATOM 642 C C . SER A 1 89 ? 3.622 -2.949 -11.757 1.00 96.50 89 SER A C 1
ATOM 644 O O . SER A 1 89 ? 4.218 -3.902 -11.253 1.00 96.50 89 SER A O 1
ATOM 646 N N . ARG A 1 90 ? 2.954 -2.065 -11.016 1.00 96.88 90 ARG A N 1
ATOM 647 C CA . ARG A 1 90 ? 2.846 -2.048 -9.544 1.00 96.88 90 ARG A CA 1
ATOM 648 C C . ARG A 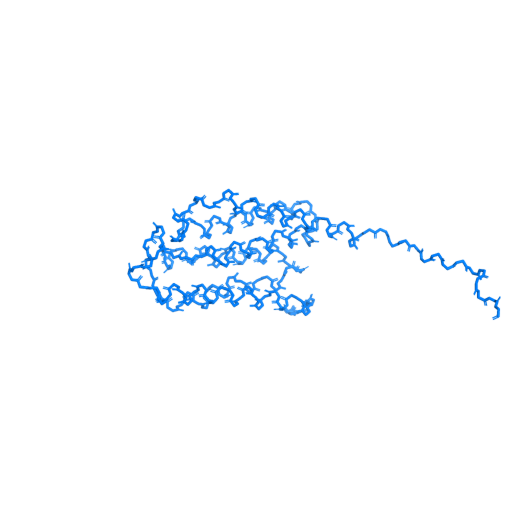1 90 ? 1.394 -2.109 -9.078 1.00 96.88 90 ARG A C 1
ATOM 650 O O . ARG A 1 90 ? 1.111 -2.615 -7.987 1.00 96.88 90 ARG A O 1
ATOM 657 N N . CYS A 1 91 ? 0.465 -1.613 -9.890 1.00 96.31 91 CYS A N 1
ATOM 658 C CA . CYS A 1 91 ? -0.943 -1.442 -9.549 1.00 96.31 91 CYS A CA 1
ATOM 659 C C . CYS A 1 91 ? -1.608 -2.744 -9.077 1.00 96.31 91 CYS A C 1
ATOM 661 O O . CYS A 1 91 ? -2.410 -2.709 -8.142 1.00 96.31 91 CYS A O 1
ATOM 663 N N . GLY A 1 92 ? -1.217 -3.890 -9.652 1.00 94.62 92 GLY A N 1
ATOM 664 C CA . GLY A 1 92 ? -1.796 -5.207 -9.372 1.00 94.62 92 GLY A CA 1
ATOM 665 C C . GLY A 1 92 ? -1.680 -5.673 -7.917 1.00 94.62 92 GLY A C 1
ATOM 666 O O . GLY A 1 92 ? -2.511 -6.457 -7.471 1.00 94.62 92 GLY A O 1
ATOM 667 N N . PHE A 1 93 ? -0.714 -5.159 -7.147 1.00 97.56 93 PHE A N 1
ATOM 668 C CA . PHE A 1 93 ? -0.621 -5.431 -5.705 1.00 97.56 93 PHE A CA 1
ATOM 669 C C . PHE A 1 93 ? -0.760 -4.166 -4.854 1.00 97.56 93 PHE A C 1
ATOM 671 O O . PHE A 1 93 ? -1.364 -4.204 -3.780 1.00 97.56 93 PHE A O 1
ATOM 678 N N . ALA A 1 94 ? -0.246 -3.030 -5.331 1.00 97.50 94 ALA A N 1
ATOM 679 C CA . ALA A 1 94 ? -0.224 -1.793 -4.564 1.00 97.50 94 ALA A CA 1
ATOM 680 C C . ALA A 1 94 ? -1.627 -1.199 -4.364 1.00 97.50 94 ALA A C 1
ATOM 682 O O . ALA A 1 94 ? -1.919 -0.680 -3.285 1.00 97.50 94 ALA A O 1
ATOM 683 N N . LEU A 1 95 ? -2.519 -1.311 -5.360 1.00 97.75 95 LEU A N 1
ATOM 684 C CA . LEU A 1 95 ? -3.898 -0.835 -5.219 1.00 97.75 95 LEU A CA 1
ATOM 685 C C . LEU A 1 95 ? -4.695 -1.688 -4.218 1.00 97.75 95 LEU A C 1
ATOM 687 O O . LEU A 1 95 ? -5.201 -1.097 -3.257 1.00 97.75 95 LEU A O 1
ATOM 691 N N . PRO A 1 96 ? -4.739 -3.036 -4.325 1.00 98.25 96 PRO A N 1
ATOM 692 C CA . PRO A 1 96 ? -5.336 -3.880 -3.287 1.00 98.25 96 PRO A CA 1
ATOM 693 C C . PRO A 1 96 ? -4.779 -3.611 -1.885 1.00 98.25 96 PRO A C 1
ATOM 695 O O . PRO A 1 96 ? -5.543 -3.499 -0.923 1.00 98.25 96 PRO A O 1
ATOM 698 N N . LEU A 1 97 ? -3.459 -3.434 -1.765 1.00 98.50 97 LEU A N 1
ATOM 699 C CA . LEU A 1 97 ? -2.810 -3.097 -0.499 1.00 98.50 97 LEU A CA 1
ATOM 700 C C . LEU A 1 97 ? -3.304 -1.749 0.049 1.00 98.50 97 LEU A C 1
ATOM 702 O O . LEU A 1 97 ? -3.626 -1.644 1.234 1.00 98.50 97 LEU A O 1
ATOM 706 N N . SER A 1 98 ? -3.429 -0.728 -0.805 1.00 98.62 98 SER A N 1
ATOM 707 C CA . SER A 1 98 ? -3.966 0.583 -0.421 1.00 98.62 98 SER A CA 1
ATOM 708 C C . SER A 1 98 ? -5.413 0.493 0.084 1.00 98.62 98 SER A C 1
ATOM 710 O O . SER A 1 98 ? -5.766 1.161 1.055 1.00 98.62 98 SER A O 1
ATOM 712 N N . PHE A 1 99 ? -6.236 -0.389 -0.495 1.00 98.69 99 PHE A N 1
ATOM 713 C CA . PHE A 1 99 ? -7.617 -0.622 -0.057 1.00 98.69 99 PHE A CA 1
ATOM 714 C C . PHE A 1 99 ? -7.659 -1.336 1.297 1.00 98.69 99 PHE A C 1
ATOM 716 O O . PHE A 1 99 ? -8.421 -0.954 2.189 1.00 98.69 99 PHE A O 1
ATOM 723 N N . ALA A 1 100 ? -6.787 -2.329 1.494 1.00 98.44 100 ALA A N 1
ATOM 724 C CA . ALA A 1 100 ? -6.629 -3.003 2.779 1.00 98.44 100 ALA A CA 1
ATOM 725 C C . ALA A 1 100 ? -6.181 -2.026 3.880 1.00 98.44 100 ALA A C 1
ATOM 727 O O . ALA A 1 100 ? -6.690 -2.087 5.006 1.00 98.44 100 ALA A O 1
ATOM 728 N N . PHE A 1 101 ? -5.281 -1.093 3.556 1.00 98.75 101 PHE A N 1
ATOM 729 C CA . PHE A 1 101 ? -4.902 -0.011 4.460 1.00 98.75 101 PHE A CA 1
ATOM 730 C C . PHE A 1 101 ? -6.042 0.969 4.714 1.00 98.75 101 PHE A C 1
ATOM 732 O O . PHE A 1 101 ? -6.242 1.333 5.866 1.00 98.75 101 PHE A O 1
ATOM 739 N N . ALA A 1 102 ? -6.830 1.347 3.708 1.00 98.75 102 ALA A N 1
ATOM 740 C CA . ALA A 1 102 ? -7.990 2.223 3.885 1.00 98.75 102 ALA A CA 1
ATOM 741 C C . ALA A 1 102 ? -9.006 1.638 4.870 1.00 98.75 102 ALA A C 1
ATOM 743 O O . ALA A 1 102 ? -9.396 2.299 5.837 1.00 98.75 102 ALA A O 1
ATOM 744 N N . TYR A 1 103 ? -9.344 0.359 4.701 1.00 98.69 103 TYR A N 1
ATOM 745 C CA . TYR A 1 103 ? -10.156 -0.380 5.664 1.00 98.69 103 TYR A CA 1
ATOM 746 C C . TYR A 1 103 ? -9.524 -0.392 7.066 1.00 98.69 103 TYR A C 1
ATOM 748 O O . TYR A 1 103 ? -10.205 -0.169 8.070 1.00 98.69 103 TYR A O 1
ATOM 756 N N . ALA A 1 104 ? -8.218 -0.648 7.160 1.00 97.94 104 ALA A N 1
ATOM 757 C CA . ALA A 1 104 ? -7.526 -0.722 8.442 1.00 97.94 104 ALA A CA 1
ATOM 758 C C . 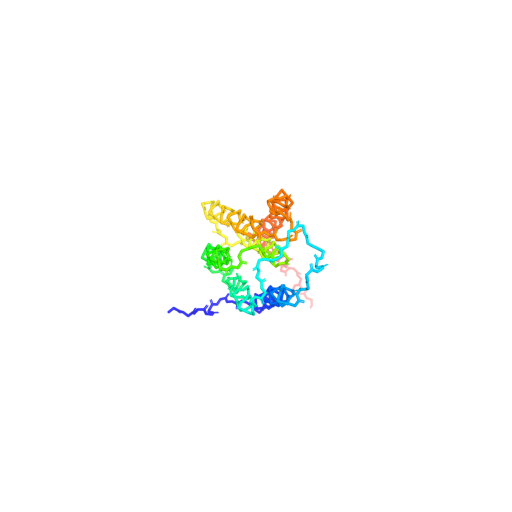ALA A 1 104 ? -7.413 0.637 9.150 1.00 97.94 104 ALA A C 1
ATOM 760 O O . ALA A 1 104 ? -7.581 0.686 10.366 1.00 97.94 104 ALA A O 1
ATOM 761 N N . VAL A 1 105 ? -7.185 1.733 8.421 1.00 98.56 105 VAL A N 1
ATOM 762 C CA . VAL A 1 105 ? -7.192 3.103 8.958 1.00 98.56 105 VAL A CA 1
ATOM 763 C C . VAL A 1 105 ? -8.565 3.404 9.540 1.00 98.56 105 VAL A C 1
ATOM 765 O O . VAL A 1 105 ? -8.654 3.759 10.710 1.00 98.56 105 VAL A O 1
ATOM 768 N N . ALA A 1 106 ? -9.638 3.167 8.781 1.00 98.06 106 ALA A N 1
ATOM 769 C CA . ALA A 1 106 ? -11.002 3.377 9.263 1.00 98.06 106 ALA A CA 1
ATOM 770 C C . ALA A 1 106 ? -11.313 2.605 10.552 1.00 98.06 106 ALA A C 1
ATOM 772 O O . ALA A 1 106 ? -12.079 3.074 11.392 1.00 98.06 106 ALA A O 1
ATOM 773 N N . ARG A 1 107 ? -10.729 1.414 10.702 1.00 96.38 107 ARG A N 1
ATOM 774 C CA . ARG A 1 107 ? -11.013 0.531 11.827 1.00 96.38 107 ARG A CA 1
ATOM 775 C C . ARG A 1 107 ? -10.129 0.770 13.050 1.00 96.38 107 ARG A C 1
ATOM 777 O O . ARG A 1 107 ? -10.596 0.618 14.172 1.00 96.38 107 ARG A O 1
ATOM 784 N N . PHE A 1 108 ? -8.854 1.084 12.851 1.00 96.06 108 PHE A N 1
ATOM 785 C CA . PHE A 1 108 ? -7.844 1.002 13.911 1.00 96.06 108 PHE A CA 1
ATOM 786 C C . PHE A 1 108 ? -7.101 2.316 14.179 1.00 96.06 108 PHE A C 1
ATOM 788 O O . PHE A 1 108 ? -6.331 2.371 15.133 1.00 96.06 108 PHE A O 1
ATOM 795 N N . ALA A 1 109 ? -7.300 3.376 13.384 1.00 95.50 109 ALA A N 1
ATOM 796 C CA . ALA A 1 109 ? -6.554 4.629 13.555 1.00 95.50 109 ALA A CA 1
ATOM 797 C C . ALA A 1 109 ? -6.943 5.415 14.824 1.00 95.50 109 ALA A C 1
ATOM 799 O O . ALA A 1 109 ? -6.129 6.178 15.347 1.00 95.50 109 ALA A O 1
ATOM 800 N N . GLY A 1 110 ? -8.148 5.206 15.359 1.00 94.31 110 GLY A N 1
ATOM 801 C CA . GLY A 1 110 ? -8.596 5.825 16.605 1.00 94.31 110 GLY A CA 1
ATOM 802 C C . GLY A 1 110 ? -9.087 7.259 16.402 1.00 94.31 110 GLY A C 1
ATOM 803 O O . GLY A 1 110 ? -10.224 7.470 15.997 1.00 94.31 110 GLY A O 1
ATOM 804 N N . ASN A 1 111 ? -8.265 8.257 16.738 1.00 95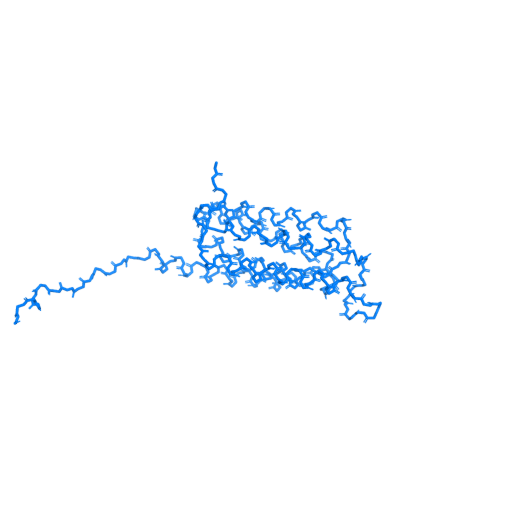.44 111 ASN A N 1
ATOM 805 C CA . ASN A 1 111 ? -8.680 9.664 16.713 1.00 95.44 111 ASN A CA 1
ATOM 806 C C . ASN A 1 111 ? -8.752 10.250 15.284 1.00 95.44 111 ASN A C 1
ATOM 808 O O . ASN A 1 111 ? -8.126 9.755 14.348 1.00 95.44 111 ASN A O 1
ATOM 812 N N . ARG A 1 112 ? -9.475 11.366 15.109 1.00 96.44 112 ARG A N 1
ATOM 813 C CA . ARG A 1 112 ? -9.685 12.004 13.793 1.00 96.44 112 ARG A CA 1
ATOM 814 C C . ARG A 1 112 ? -8.382 12.389 13.080 1.00 96.44 112 ARG A C 1
ATOM 816 O O . ARG A 1 112 ? -8.305 12.267 11.861 1.00 96.44 112 ARG A O 1
ATOM 823 N N . GLN A 1 113 ? -7.369 12.839 13.818 1.00 97.69 113 GLN A N 1
ATOM 824 C CA . GLN A 1 113 ? -6.080 13.226 13.239 1.00 97.69 113 GLN A CA 1
ATOM 825 C C . GLN A 1 113 ? -5.389 12.030 12.574 1.00 97.69 113 GLN A C 1
ATOM 827 O O . GLN A 1 113 ? -4.942 12.137 11.434 1.00 97.69 113 GLN A O 1
ATOM 832 N N . ASN A 1 114 ? -5.386 10.869 13.229 1.00 98.00 114 ASN A N 1
ATOM 833 C CA . ASN A 1 114 ? -4.815 9.647 12.674 1.00 98.00 114 ASN A CA 1
ATOM 834 C C . ASN A 1 114 ? -5.575 9.175 11.429 1.00 98.00 114 ASN A C 1
ATOM 836 O O . ASN A 1 114 ? -4.955 8.672 10.497 1.00 98.00 114 ASN A O 1
ATOM 840 N N . HIS A 1 115 ? -6.896 9.368 11.368 1.00 98.12 115 HIS A N 1
ATOM 841 C CA . HIS A 1 115 ? -7.656 9.082 10.148 1.00 98.12 115 HIS A CA 1
ATOM 842 C C . HIS A 1 115 ? -7.181 9.950 8.977 1.00 98.12 115 HIS A C 1
ATOM 844 O O . HIS A 1 115 ? -6.917 9.419 7.902 1.00 98.12 115 HIS A O 1
ATOM 850 N N . VAL A 1 116 ? -7.019 11.262 9.183 1.00 98.44 116 VAL A N 1
ATOM 851 C CA . VAL A 1 116 ? -6.541 12.178 8.132 1.00 98.44 116 VAL A CA 1
ATOM 852 C C . VAL A 1 116 ? -5.128 11.805 7.685 1.00 98.44 116 VAL A C 1
ATOM 854 O O . VAL A 1 116 ? -4.898 11.647 6.491 1.00 98.44 116 VAL A O 1
ATOM 857 N N . VAL A 1 117 ? -4.198 11.596 8.622 1.00 98.38 117 VAL A N 1
ATOM 858 C CA . VAL A 1 117 ? -2.812 11.202 8.301 1.00 98.38 117 VAL A CA 1
ATOM 859 C C . VAL A 1 117 ? -2.777 9.868 7.552 1.00 98.38 117 VAL A C 1
ATOM 861 O O . VAL A 1 117 ? -2.068 9.739 6.557 1.00 98.38 117 VAL A O 1
ATOM 864 N N . GLY A 1 118 ? -3.573 8.888 7.986 1.00 98.38 118 GLY A N 1
ATOM 865 C CA . GLY A 1 118 ? -3.681 7.593 7.320 1.00 98.38 118 GLY A CA 1
ATOM 866 C C . GLY A 1 118 ? -4.220 7.713 5.895 1.00 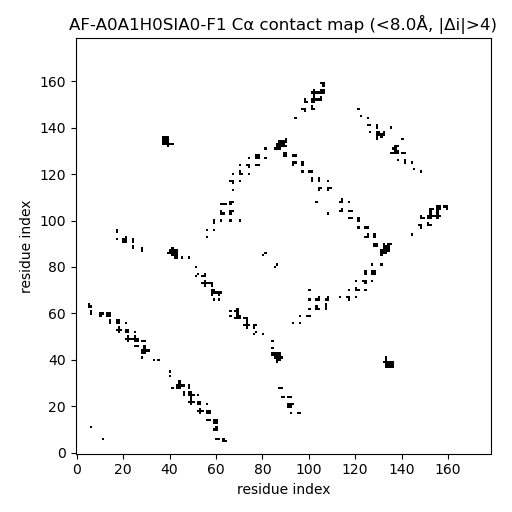98.38 118 GLY A C 1
ATOM 867 O O . GLY A 1 118 ? -3.647 7.127 4.982 1.00 98.38 118 GLY A O 1
ATOM 868 N N . LEU A 1 119 ? -5.275 8.507 5.687 1.00 98.56 119 LEU A N 1
ATOM 869 C CA . LEU A 1 119 ? -5.853 8.757 4.363 1.00 98.56 119 LEU A CA 1
ATOM 870 C C . LEU A 1 119 ? -4.874 9.479 3.434 1.00 98.56 119 LEU A C 1
ATOM 872 O O . LEU A 1 119 ? -4.703 9.055 2.296 1.00 98.56 119 LEU A O 1
ATOM 876 N N . VAL A 1 120 ? -4.176 10.507 3.924 1.00 98.69 120 VAL A N 1
ATOM 877 C CA . VAL A 1 120 ? -3.113 11.183 3.162 1.00 98.69 120 VAL A CA 1
ATOM 878 C C . VAL A 1 120 ? -2.012 10.192 2.781 1.00 98.69 120 VAL A C 1
ATOM 880 O O . VAL A 1 120 ? -1.588 10.165 1.628 1.00 98.69 120 VAL A O 1
ATOM 883 N N . GLY A 1 121 ? -1.594 9.327 3.709 1.00 98.69 121 GLY A N 1
ATOM 884 C CA . GLY A 1 121 ? -0.613 8.277 3.434 1.00 98.69 121 GLY A CA 1
ATOM 885 C C . GLY A 1 121 ? -1.082 7.265 2.382 1.00 98.69 121 GLY A C 1
ATOM 886 O O . GLY A 1 121 ? -0.293 6.849 1.539 1.00 98.69 121 GLY A O 1
ATOM 887 N N . ILE A 1 122 ? -2.367 6.899 2.381 1.00 98.75 122 ILE A N 1
ATOM 888 C CA . ILE A 1 122 ? -2.957 6.016 1.363 1.00 98.75 122 ILE A CA 1
ATOM 889 C C . ILE A 1 122 ? -2.949 6.687 -0.012 1.00 98.75 122 ILE A C 1
ATOM 891 O O . ILE A 1 122 ? -2.558 6.050 -0.986 1.00 98.75 122 ILE A O 1
ATOM 895 N N . LEU A 1 123 ? -3.325 7.966 -0.097 1.00 98.69 123 LEU A N 1
ATOM 896 C CA . LEU A 1 123 ? -3.268 8.721 -1.352 1.00 98.69 123 LEU A CA 1
ATOM 897 C C . LEU A 1 123 ? -1.828 8.827 -1.869 1.00 98.69 123 LEU A C 1
ATOM 899 O O . LEU A 1 123 ? -1.582 8.597 -3.050 1.00 98.69 123 LEU A O 1
ATOM 903 N N . ALA A 1 124 ? -0.866 9.096 -0.984 1.00 98.69 124 ALA A N 1
ATOM 904 C CA . ALA A 1 124 ? 0.551 9.122 -1.336 1.00 98.69 124 ALA A CA 1
ATOM 905 C C . ALA A 1 124 ? 1.045 7.755 -1.845 1.00 98.69 124 ALA A C 1
ATOM 907 O O . ALA A 1 124 ? 1.752 7.694 -2.851 1.00 98.69 124 ALA A O 1
ATOM 908 N N . LEU A 1 125 ? 0.629 6.653 -1.209 1.00 98.69 125 LEU A N 1
ATOM 909 C CA . LEU A 1 125 ? 0.918 5.290 -1.666 1.00 98.69 125 LEU A CA 1
ATOM 910 C C . LEU A 1 125 ? 0.320 5.008 -3.052 1.00 98.69 125 LEU A C 1
ATOM 912 O O . LEU A 1 125 ? 1.001 4.422 -3.890 1.00 98.69 125 LEU A O 1
ATOM 916 N N . GLN A 1 126 ? -0.914 5.443 -3.317 1.00 98.56 126 GLN A N 1
ATOM 917 C CA . GLN A 1 126 ? -1.555 5.295 -4.629 1.00 98.56 126 GLN A CA 1
ATOM 918 C C . GLN A 1 126 ? -0.830 6.092 -5.715 1.00 98.56 126 GLN A C 1
ATOM 920 O O . GLN A 1 126 ? -0.593 5.568 -6.799 1.00 98.56 126 GLN A O 1
ATOM 925 N N . ILE A 1 127 ? -0.426 7.329 -5.420 1.00 98.50 127 ILE A N 1
ATOM 926 C CA . ILE A 1 127 ? 0.361 8.150 -6.349 1.00 98.50 127 ILE A CA 1
ATOM 927 C C . ILE A 1 127 ? 1.704 7.478 -6.642 1.00 98.50 127 ILE A C 1
ATOM 929 O O . ILE A 1 127 ? 2.062 7.328 -7.807 1.00 98.50 127 ILE A O 1
ATOM 933 N N . ALA A 1 128 ? 2.425 7.026 -5.610 1.00 98.19 128 ALA A N 1
ATOM 934 C CA . ALA A 1 128 ? 3.698 6.330 -5.786 1.00 98.19 128 ALA A CA 1
ATOM 935 C C . ALA A 1 128 ? 3.536 5.054 -6.6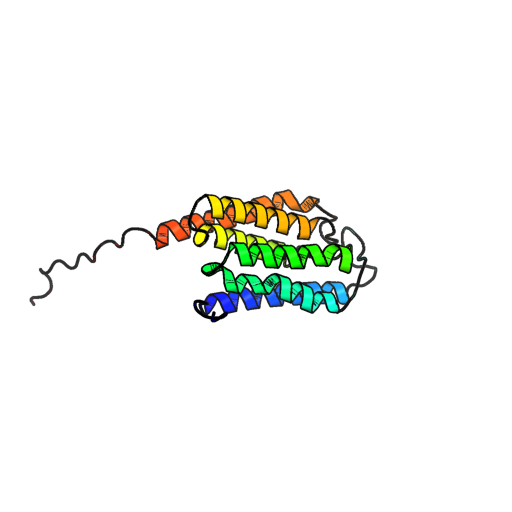26 1.00 98.19 128 ALA A C 1
ATOM 937 O O . ALA A 1 128 ? 4.353 4.786 -7.501 1.00 98.19 128 ALA A O 1
ATOM 938 N N . ALA A 1 129 ? 2.461 4.297 -6.404 1.00 97.62 129 ALA A N 1
ATOM 939 C CA . ALA A 1 129 ? 2.169 3.103 -7.181 1.00 97.62 129 ALA A CA 1
ATOM 940 C C . ALA A 1 129 ? 1.908 3.409 -8.661 1.00 97.62 129 ALA A C 1
ATOM 942 O O . ALA A 1 129 ? 2.353 2.642 -9.502 1.00 97.62 129 ALA A O 1
ATOM 943 N N . LEU A 1 130 ? 1.201 4.503 -8.965 1.00 97.69 130 LEU A N 1
ATOM 944 C CA . LEU A 1 130 ? 0.670 4.777 -10.302 1.00 97.69 130 LEU A CA 1
ATOM 945 C C . LEU A 1 130 ? 1.551 5.681 -11.168 1.00 97.69 130 LEU A C 1
ATOM 947 O O . LEU A 1 130 ? 1.495 5.577 -12.385 1.00 97.69 130 LEU A O 1
ATOM 951 N N . VAL A 1 131 ? 2.362 6.574 -10.592 1.00 97.62 131 VAL A N 1
ATOM 952 C CA . VAL A 1 131 ? 3.064 7.623 -11.364 1.00 97.62 131 VAL A CA 1
ATOM 953 C C . VAL A 1 131 ? 4.011 7.077 -12.442 1.00 97.62 131 VAL A C 1
ATOM 955 O O . VAL A 1 131 ? 4.184 7.721 -13.471 1.00 97.62 131 VAL A O 1
ATOM 958 N N . LYS A 1 132 ? 4.592 5.892 -12.223 1.00 96.50 132 LYS A N 1
ATOM 959 C CA . LYS A 1 132 ? 5.405 5.153 -13.204 1.00 96.50 132 LYS A CA 1
ATOM 960 C C . LYS A 1 132 ? 4.878 3.735 -13.419 1.00 96.50 132 LYS A C 1
ATOM 962 O O . LYS A 1 132 ? 5.652 2.787 -13.530 1.00 96.50 132 LYS A O 1
ATOM 967 N N . ASP A 1 133 ? 3.562 3.565 -13.388 1.00 96.62 133 ASP A N 1
ATOM 968 C CA . ASP A 1 133 ? 2.950 2.263 -13.623 1.00 96.62 133 ASP A CA 1
ATOM 969 C C . ASP A 1 133 ? 2.769 1.991 -15.118 1.00 96.62 133 ASP A C 1
ATOM 971 O O . ASP A 1 133 ? 2.082 2.738 -15.819 1.00 96.62 133 ASP A O 1
ATOM 975 N N . SER A 1 134 ? 3.387 0.908 -15.590 1.00 94.69 134 SER A N 1
ATOM 976 C CA . SER A 1 134 ? 3.331 0.487 -16.993 1.00 94.69 134 SER A CA 1
ATOM 977 C C . SER A 1 134 ? 1.943 0.024 -17.429 1.00 94.69 134 SER A C 1
ATOM 979 O O . SER A 1 134 ? 1.547 0.283 -18.562 1.00 94.69 134 SER A O 1
ATOM 981 N N . SER A 1 135 ? 1.183 -0.631 -16.548 1.00 93.94 135 SER A N 1
ATOM 982 C CA . SER A 1 135 ? -0.143 -1.164 -16.881 1.00 93.94 135 SER A CA 1
ATOM 983 C C . SER A 1 135 ? -1.178 -0.051 -17.031 1.00 93.94 135 SER A C 1
ATOM 985 O O . SER A 1 135 ? -2.025 -0.108 -17.917 1.00 93.94 135 SER A O 1
ATOM 987 N N . THR A 1 136 ? -1.117 0.977 -16.183 1.00 93.56 136 THR A N 1
ATOM 988 C CA . THR A 1 136 ? -2.083 2.086 -16.198 1.00 93.56 136 THR A CA 1
ATOM 989 C C . THR A 1 136 ? -1.627 3.285 -17.021 1.00 93.56 136 THR A C 1
ATOM 991 O O . THR A 1 136 ? -2.397 4.234 -17.172 1.00 93.56 136 THR A O 1
ATOM 994 N N . GLY A 1 137 ? -0.386 3.278 -17.520 1.00 90.12 137 GLY A N 1
ATOM 995 C CA . GLY A 1 137 ? 0.194 4.390 -18.277 1.00 90.12 137 GLY A CA 1
ATOM 996 C C . GLY A 1 137 ? 0.358 5.660 -17.437 1.00 90.12 137 GLY A C 1
ATOM 997 O O . GLY A 1 137 ? 0.249 6.769 -17.955 1.00 90.12 137 GLY A O 1
ATOM 998 N N . GLY A 1 138 ? 0.562 5.517 -16.123 1.00 91.88 138 GLY A N 1
ATOM 999 C CA . GLY A 1 138 ? 0.651 6.639 -15.188 1.00 91.88 138 GLY A CA 1
ATOM 1000 C C . GLY A 1 138 ? -0.606 6.826 -14.327 1.00 91.88 138 GLY A C 1
ATOM 1001 O O . GLY A 1 138 ? -1.315 5.879 -13.979 1.00 91.88 138 GLY A O 1
ATOM 1002 N N . LEU A 1 139 ? -0.914 8.081 -13.981 1.00 94.88 139 LEU A N 1
ATOM 1003 C CA . LEU A 1 139 ? -1.986 8.441 -13.036 1.00 94.88 139 LEU A CA 1
ATOM 1004 C C . LEU A 1 139 ? -3.422 8.264 -13.573 1.00 94.88 139 LEU A C 1
ATOM 1006 O O . LEU A 1 139 ? -4.371 8.595 -12.863 1.00 94.88 139 LEU A O 1
ATOM 1010 N N . GLY A 1 140 ? -3.618 7.718 -14.778 1.00 90.25 140 GLY A N 1
ATOM 1011 C CA . GLY A 1 140 ? -4.950 7.518 -15.368 1.00 90.25 140 GLY A CA 1
ATOM 1012 C C . GLY A 1 140 ? -5.884 6.658 -14.505 1.00 90.25 140 GLY A C 1
ATOM 1013 O O . GLY A 1 140 ? -7.090 6.894 -14.467 1.00 90.25 140 GLY A O 1
ATOM 1014 N N . ALA A 1 141 ? -5.329 5.717 -13.733 1.00 93.31 141 ALA A N 1
ATOM 1015 C CA . ALA A 1 141 ? -6.101 4.870 -12.824 1.00 93.31 141 ALA A CA 1
ATOM 1016 C C . ALA A 1 141 ? -6.393 5.504 -11.446 1.00 93.31 141 ALA A C 1
ATOM 1018 O O . ALA A 1 141 ? -7.111 4.913 -10.633 1.00 93.31 141 ALA A O 1
ATOM 1019 N N . PHE A 1 142 ? -5.853 6.693 -11.154 1.00 96.94 142 PHE A N 1
ATOM 1020 C CA . PHE A 1 142 ? -5.926 7.302 -9.823 1.00 96.94 142 PHE A CA 1
ATOM 1021 C C . PHE A 1 142 ? -7.364 7.556 -9.335 1.00 96.94 142 PHE A C 1
ATOM 1023 O O . PHE A 1 142 ? -7.655 7.181 -8.197 1.00 96.94 142 PHE A O 1
ATOM 1030 N N . PRO A 1 143 ? -8.308 8.081 -10.147 1.00 97.75 143 PRO A N 1
ATOM 1031 C CA . PRO A 1 143 ? -9.690 8.265 -9.697 1.00 97.75 143 PRO A CA 1
ATOM 1032 C C . PRO A 1 143 ? -10.346 6.956 -9.236 1.00 97.75 143 PRO A C 1
ATOM 1034 O O . PRO A 1 143 ? -11.006 6.924 -8.197 1.00 97.75 143 PRO A O 1
ATOM 1037 N N . TYR A 1 144 ? -10.104 5.853 -9.951 1.00 96.81 144 TYR A N 1
ATOM 1038 C CA . TYR A 1 144 ? -10.634 4.536 -9.587 1.00 96.81 144 TYR A CA 1
ATOM 1039 C C . TYR A 1 144 ? -10.003 4.004 -8.296 1.00 96.81 144 TYR A C 1
ATOM 1041 O O . TYR A 1 144 ? -10.701 3.440 -7.452 1.00 96.81 144 TYR A O 1
ATOM 1049 N N . ALA A 1 145 ? -8.701 4.233 -8.099 1.00 97.56 145 ALA A N 1
ATOM 1050 C CA . ALA A 1 145 ? -8.013 3.890 -6.858 1.00 97.56 145 ALA A CA 1
ATOM 1051 C C . ALA A 1 145 ? -8.574 4.667 -5.653 1.00 97.56 145 ALA A C 1
ATOM 1053 O O . ALA A 1 145 ? -8.789 4.090 -4.583 1.00 97.56 145 ALA A O 1
ATOM 1054 N N . VAL A 1 146 ? -8.874 5.956 -5.818 1.00 98.31 146 VAL A N 1
ATOM 1055 C CA . VAL A 1 146 ? -9.483 6.774 -4.759 1.00 98.31 146 VAL A CA 1
ATOM 1056 C C . VAL A 1 146 ? -10.879 6.258 -4.408 1.00 98.31 146 VAL A C 1
ATOM 1058 O O . VAL A 1 146 ? -11.182 6.084 -3.227 1.00 98.31 146 VAL A O 1
ATOM 1061 N N . VAL A 1 147 ? -11.709 5.943 -5.409 1.00 98.44 147 VAL A N 1
ATOM 1062 C CA . VAL A 1 147 ? -13.045 5.358 -5.189 1.00 98.44 147 VAL A CA 1
ATOM 1063 C C . VAL A 1 147 ? -12.941 4.017 -4.460 1.00 98.44 147 VAL A C 1
ATOM 1065 O O . VAL A 1 147 ? -13.645 3.802 -3.472 1.00 98.44 147 VAL A O 1
ATOM 1068 N N . GLY A 1 148 ? -12.025 3.140 -4.880 1.00 98.31 148 GLY A N 1
ATOM 1069 C CA . GLY A 1 148 ? -11.772 1.864 -4.207 1.00 98.31 148 GLY A CA 1
ATOM 1070 C C . GLY A 1 148 ? -11.382 2.050 -2.739 1.00 98.31 148 GLY A C 1
ATOM 1071 O O . GLY A 1 148 ? -11.985 1.446 -1.850 1.00 98.31 148 GLY A O 1
ATOM 1072 N N . ALA A 1 149 ? -10.440 2.951 -2.450 1.00 98.56 149 ALA A N 1
ATOM 1073 C CA . ALA A 1 149 ? -10.055 3.261 -1.074 1.00 98.56 149 ALA A CA 1
ATOM 1074 C C . ALA A 1 149 ? -11.222 3.833 -0.257 1.00 98.56 149 ALA A C 1
ATOM 1076 O O . ALA A 1 149 ? -11.406 3.429 0.891 1.00 98.56 149 ALA A O 1
ATOM 1077 N N . ALA A 1 150 ? -12.041 4.715 -0.837 1.00 98.69 150 ALA A N 1
ATOM 1078 C CA . ALA A 1 150 ? -13.206 5.289 -0.167 1.00 98.69 150 ALA A CA 1
ATOM 1079 C C . ALA A 1 150 ? -14.240 4.218 0.220 1.00 98.69 150 ALA A C 1
ATOM 1081 O O . ALA A 1 150 ? -14.732 4.223 1.351 1.00 98.69 150 ALA A O 1
ATOM 1082 N N . VAL A 1 151 ? -14.516 3.257 -0.670 1.00 98.69 151 VAL A N 1
ATOM 1083 C CA . VAL A 1 151 ? -15.419 2.127 -0.391 1.00 98.69 151 VAL A CA 1
ATOM 1084 C C . VAL A 1 151 ? -14.892 1.288 0.773 1.00 98.69 151 VAL A C 1
ATOM 1086 O O . VAL A 1 151 ? -15.611 1.058 1.748 1.00 98.69 151 VAL A O 1
ATOM 1089 N N . PHE A 1 152 ? -13.626 0.870 0.726 1.00 98.69 152 PHE A N 1
ATOM 1090 C CA . PHE A 1 152 ? -13.035 0.038 1.780 1.00 98.69 152 PHE A CA 1
ATOM 1091 C C . PHE A 1 152 ? -12.905 0.775 3.116 1.00 98.69 152 PHE A C 1
ATOM 1093 O O . PHE A 1 152 ? -13.137 0.184 4.175 1.00 98.69 152 PHE A O 1
ATOM 1100 N N . TYR A 1 153 ? -12.603 2.073 3.082 1.00 98.75 153 TYR A N 1
ATOM 1101 C CA . TYR A 1 153 ? -12.634 2.938 4.257 1.00 98.75 153 TYR A CA 1
ATOM 1102 C C . TYR A 1 153 ? -14.044 2.998 4.867 1.00 98.75 153 TYR A C 1
ATOM 1104 O O . TYR A 1 153 ? -14.208 2.777 6.067 1.00 98.75 153 TYR A O 1
ATOM 1112 N N . GLY A 1 154 ? -15.079 3.204 4.046 1.00 98.38 154 GLY A N 1
ATOM 1113 C CA . GLY A 1 154 ? -16.478 3.195 4.483 1.00 98.38 154 GLY A CA 1
ATOM 1114 C C . GLY A 1 154 ? -16.887 1.870 5.134 1.00 98.38 154 GLY A C 1
ATOM 1115 O O . GLY A 1 154 ? -17.465 1.867 6.223 1.00 98.38 154 GLY A O 1
ATOM 1116 N N . ILE A 1 155 ? -16.507 0.738 4.532 1.00 98.50 155 ILE A N 1
ATOM 1117 C CA . ILE A 1 155 ? -16.704 -0.597 5.121 1.00 98.50 155 ILE A CA 1
ATOM 1118 C C . ILE A 1 155 ? -16.017 -0.678 6.491 1.00 98.50 155 ILE A C 1
ATOM 1120 O O . ILE A 1 155 ? -16.623 -1.136 7.461 1.00 98.50 155 ILE A O 1
ATOM 1124 N N . GLY A 1 156 ? -14.777 -0.198 6.606 1.00 97.88 156 GLY A N 1
ATOM 1125 C CA . GLY A 1 156 ? -14.041 -0.183 7.869 1.00 97.88 156 GLY A CA 1
ATOM 1126 C C . GLY A 1 156 ? -14.754 0.605 8.970 1.00 97.88 156 GLY A C 1
ATOM 1127 O O . GLY A 1 156 ? -14.851 0.110 10.095 1.00 97.88 156 GLY A O 1
ATOM 1128 N N . LEU A 1 157 ? -15.338 1.764 8.643 1.00 97.81 157 LEU A N 1
ATOM 1129 C CA . LEU A 1 157 ? -16.129 2.565 9.585 1.00 97.81 157 LEU A CA 1
ATOM 1130 C C . LEU A 1 157 ? -17.381 1.821 10.058 1.00 97.81 157 LEU A C 1
ATOM 1132 O O . LEU A 1 157 ? -17.665 1.790 11.257 1.00 97.81 157 LEU A O 1
ATOM 1136 N N . VAL A 1 158 ? -18.118 1.189 9.136 1.00 97.88 158 VAL A N 1
ATOM 1137 C CA . VAL A 1 158 ? -19.319 0.403 9.470 1.00 97.88 158 VAL A CA 1
ATOM 1138 C C . VAL A 1 158 ? -18.964 -0.735 10.418 1.00 97.88 158 VAL A C 1
ATOM 1140 O O . VAL A 1 158 ? -19.636 -0.939 11.432 1.00 97.88 158 VAL A O 1
ATOM 1143 N N . VAL A 1 159 ? -17.893 -1.471 10.123 1.00 96.69 159 VAL A N 1
ATOM 1144 C CA . VAL A 1 159 ? -17.484 -2.600 10.958 1.00 96.69 159 VAL A CA 1
ATOM 1145 C C . VAL A 1 159 ? -16.953 -2.130 12.313 1.00 96.69 159 VAL A C 1
ATOM 1147 O O . VAL A 1 159 ? -17.230 -2.779 13.320 1.00 96.69 159 VAL A O 1
ATOM 1150 N N . GLN A 1 160 ? -16.241 -1.002 12.372 1.00 95.12 160 GLN A N 1
ATOM 1151 C CA . GLN A 1 160 ? -15.787 -0.430 13.639 1.00 95.12 160 GLN A CA 1
ATOM 1152 C C . GLN A 1 160 ? -16.967 -0.020 14.518 1.00 95.12 160 GLN A C 1
ATOM 1154 O O . GLN A 1 160 ? -17.023 -0.425 15.676 1.00 95.12 160 GLN A O 1
ATOM 1159 N N . LYS A 1 161 ? -17.954 0.682 13.948 1.00 94.88 161 LYS A N 1
ATOM 1160 C CA . LYS A 1 161 ? -19.182 1.067 14.655 1.00 94.88 161 LYS A CA 1
ATOM 1161 C C . LYS A 1 161 ? -19.926 -0.147 15.217 1.00 94.88 161 LYS A C 1
ATOM 1163 O O . LYS A 1 161 ? -20.408 -0.094 16.342 1.00 94.88 161 LYS A O 1
ATOM 1168 N N . ARG A 1 162 ? -20.004 -1.246 14.454 1.00 92.62 162 ARG A N 1
ATOM 1169 C CA . ARG A 1 162 ? -20.607 -2.509 14.919 1.00 92.62 162 ARG A CA 1
ATOM 1170 C C . ARG A 1 162 ? -19.796 -3.167 16.035 1.00 92.62 162 ARG A C 1
ATOM 1172 O O . ARG A 1 162 ? -20.380 -3.714 16.958 1.00 92.62 162 ARG A O 1
ATOM 1179 N N . ALA A 1 163 ? -18.468 -3.112 15.962 1.00 90.00 163 ALA A N 1
ATOM 1180 C CA . ALA A 1 163 ? -17.585 -3.729 16.949 1.00 90.00 163 ALA A CA 1
ATOM 1181 C C . ALA A 1 163 ? -17.540 -2.978 18.291 1.00 90.00 163 ALA A C 1
ATOM 1183 O O . ALA A 1 163 ? -17.255 -3.597 19.310 1.00 90.00 163 ALA A O 1
ATOM 1184 N N . THR A 1 164 ? -17.798 -1.667 18.294 1.00 89.50 164 THR A N 1
ATOM 1185 C CA . THR A 1 164 ? -17.844 -0.829 19.507 1.00 89.50 164 THR A CA 1
ATOM 1186 C C . THR A 1 164 ? -19.266 -0.505 19.965 1.00 89.50 164 THR A C 1
ATOM 1188 O O . THR A 1 164 ? -19.441 0.322 20.857 1.00 89.50 164 THR A O 1
ATOM 1191 N N . GLY A 1 165 ? -20.286 -1.085 19.328 1.00 80.00 165 GLY A N 1
ATOM 1192 C CA . GLY A 1 165 ? -21.679 -0.899 19.726 1.00 80.00 165 GLY A CA 1
ATOM 1193 C C . GLY A 1 165 ? -21.956 -1.493 21.114 1.00 80.00 165 GLY A C 1
ATOM 1194 O O . GLY A 1 165 ? -21.267 -2.431 21.520 1.00 80.00 165 GLY A O 1
ATOM 1195 N N . PRO A 1 166 ? -22.947 -0.964 21.855 1.00 71.00 166 PRO A N 1
ATOM 1196 C CA . PRO A 1 166 ? -23.312 -1.494 23.162 1.00 71.00 166 PRO A CA 1
ATOM 1197 C C . PRO A 1 166 ? -23.749 -2.957 23.034 1.00 71.00 166 PRO A C 1
ATOM 1199 O O . PRO A 1 166 ? -24.619 -3.287 22.228 1.00 71.00 166 PRO A O 1
ATOM 1202 N N . VAL A 1 167 ? -23.137 -3.831 23.835 1.00 72.19 167 VAL A N 1
ATOM 1203 C CA . VAL A 1 167 ? -23.578 -5.220 23.982 1.00 72.19 167 VAL A CA 1
ATOM 1204 C C . VAL A 1 167 ? -24.951 -5.170 24.638 1.00 72.19 167 VAL A C 1
ATOM 1206 O O . VAL A 1 167 ? -25.070 -4.746 25.786 1.00 72.19 167 VAL A O 1
ATOM 1209 N N . THR A 1 168 ? -25.997 -5.547 23.906 1.00 65.38 168 THR A N 1
ATOM 1210 C CA . THR A 1 168 ? -27.327 -5.726 24.489 1.00 65.38 168 THR A CA 1
ATOM 1211 C C . THR A 1 168 ? -27.186 -6.784 25.580 1.00 65.38 168 THR A C 1
ATOM 1213 O O . THR A 1 168 ? -26.788 -7.911 25.285 1.00 65.38 168 THR A O 1
ATOM 1216 N N . ALA A 1 169 ? -27.397 -6.399 26.842 1.00 66.44 169 ALA A N 1
ATOM 1217 C CA . ALA A 1 169 ? -27.286 -7.320 27.967 1.00 66.44 169 ALA A CA 1
ATOM 1218 C C . ALA A 1 169 ? -28.156 -8.560 27.685 1.00 66.44 169 ALA A C 1
ATOM 1220 O O . ALA A 1 169 ? -29.280 -8.388 27.202 1.00 66.44 169 ALA A O 1
ATOM 1221 N N . PRO A 1 170 ? -27.668 -9.789 27.941 1.00 64.88 170 PRO A N 1
ATOM 1222 C CA . PRO A 1 170 ? -28.482 -10.980 27.765 1.00 64.88 170 PRO A CA 1
ATOM 1223 C C . PRO A 1 170 ? -29.758 -10.831 28.592 1.00 64.88 170 PRO A C 1
ATOM 1225 O O . PRO A 1 170 ? -29.701 -10.740 29.817 1.00 64.88 170 PRO A O 1
ATOM 1228 N N . THR A 1 171 ? -30.909 -10.800 27.927 1.00 62.78 171 THR A N 1
ATOM 1229 C CA . THR A 1 171 ? -32.228 -10.868 28.559 1.00 62.78 171 THR A CA 1
ATOM 1230 C C . THR A 1 171 ? -32.485 -12.300 29.024 1.00 62.78 171 THR A C 1
ATOM 1232 O O . THR A 1 171 ? -33.410 -12.958 28.560 1.00 62.78 171 THR A O 1
ATOM 1235 N N . LEU A 1 172 ? -31.636 -12.829 29.903 1.00 61.44 172 LEU A N 1
ATOM 1236 C CA . LEU A 1 172 ? -32.022 -13.972 30.718 1.00 61.44 172 LEU A CA 1
ATOM 1237 C C . LEU A 1 172 ? -32.796 -13.390 31.896 1.00 61.44 172 LEU A C 1
ATOM 1239 O O . LEU A 1 172 ? -32.212 -12.996 32.903 1.00 61.44 172 LEU A O 1
ATOM 1243 N N . SER A 1 173 ? -34.116 -13.267 31.721 1.00 60.44 173 SER A N 1
ATOM 1244 C CA . SER A 1 173 ? -35.005 -13.050 32.859 1.00 60.44 173 SER A CA 1
ATOM 1245 C C . SER A 1 173 ? -34.795 -14.228 33.822 1.00 60.44 173 SER A C 1
ATOM 1247 O O . SER A 1 173 ? -34.862 -15.378 33.373 1.00 60.44 173 SER A O 1
ATOM 1249 N N . PRO A 1 174 ? -34.526 -13.988 35.117 1.00 61.25 174 PRO A N 1
ATOM 1250 C CA . PRO A 1 174 ? -34.345 -15.051 36.108 1.00 61.25 174 PRO A CA 1
ATOM 1251 C C . PRO A 1 174 ? -35.573 -15.971 36.263 1.00 61.25 174 PRO A C 1
ATOM 1253 O O . PRO A 1 174 ? -35.469 -17.018 36.893 1.00 61.25 174 PRO A O 1
ATOM 1256 N N . GLU A 1 175 ? -36.710 -15.641 35.641 1.00 60.59 175 GLU A N 1
ATOM 1257 C CA . GLU A 1 175 ? -37.942 -16.442 35.651 1.00 60.59 175 GLU A CA 1
ATOM 1258 C C . GLU A 1 175 ? -37.840 -17.819 34.967 1.00 60.59 175 GLU A C 1
ATOM 1260 O O . GLU A 1 175 ? -38.735 -18.633 35.148 1.00 60.59 175 GLU A O 1
ATOM 1265 N N . HIS A 1 176 ? -36.778 -18.126 34.211 1.00 57.03 176 HIS A N 1
ATOM 1266 C CA . HIS A 1 176 ? -36.646 -19.415 33.498 1.00 57.03 176 HIS A CA 1
ATOM 1267 C C . HIS A 1 176 ? -35.682 -20.428 34.149 1.00 57.03 176 HIS A C 1
ATOM 1269 O O . HIS A 1 176 ? -35.364 -21.443 33.534 1.00 57.03 176 HIS A O 1
ATOM 1275 N N . VAL A 1 177 ? -35.206 -20.192 35.381 1.00 57.16 177 VAL A N 1
ATOM 1276 C CA . VAL A 1 177 ? -34.260 -21.102 36.078 1.00 57.16 177 VAL A CA 1
ATOM 1277 C C . VAL A 1 177 ? -34.953 -22.007 37.116 1.00 57.16 177 VAL A C 1
ATOM 1279 O O . VAL A 1 177 ? -34.294 -22.669 37.908 1.00 57.16 177 VAL A O 1
ATOM 1282 N N . SER A 1 178 ? -36.287 -22.090 37.132 1.00 56.62 178 SER A N 1
ATOM 1283 C CA . SER A 1 178 ? -37.012 -23.029 38.009 1.00 56.62 178 SER A CA 1
ATOM 1284 C C . SER A 1 178 ? -38.057 -23.837 37.238 1.00 56.62 178 SER A C 1
ATOM 1286 O O . SER A 1 178 ? -39.193 -23.398 37.081 1.00 56.62 178 SER A O 1
ATOM 1288 N N . ALA A 1 179 ? -37.663 -25.023 36.770 1.00 51.69 179 ALA A N 1
ATOM 1289 C CA . ALA A 1 179 ? -38.554 -26.133 36.438 1.00 51.69 179 ALA A CA 1
ATOM 1290 C C . ALA A 1 179 ? -37.821 -27.457 36.679 1.00 51.69 179 ALA A C 1
ATOM 1292 O O . ALA A 1 179 ? -36.652 -27.559 36.238 1.00 51.69 179 ALA A O 1
#

Radius of gyration: 19.87 Å; Cα contacts (8 Å, |Δi|>4): 266; chains: 1; bounding box: 54×39×65 Å

Sequence (179 aa):
MDILKGIRPLDYVLAAVMVTAAALIGWANVGAGADADVAHALDSHSALMIPVFALAALPILWRRRAILGAVGASFVIMAASLPAFGWVSRCGFALPLSFAFAYAVARFAGNRQNHVVGLVGILALQIAALVKDSSTGGLGAFPYAVVGAAVFYGIGLVVQKRATGPVTAPTLSPEHVSA

Nearest PDB structures (foldseek):
  7sgl-assembly1_A  TM=1.803E-01  e=9.616E+00  Homo sapiens

Foldseek 3Di:
DDPQPPQDPVLVVQLVVLLVQQLVQLQCLLPDDQPPPWQAGWQDNDNVSNVLSSQLSNLSSCLQPCLLVSLVSSLVSLLVVCVVTAQGAQCRRLLVSLLSSLLSQLAHLPDPVSNVSSLVSSLSSLQSNFQRYRRCNGCNCVVVSNVSSVVSNVVSNVVNCVVPPDDPPPPPDVVPPDD

Mean predicted aligned error: 5.88 Å

pLDDT: mean 92.32, std 11.07, range [50.34, 98.75]

Solvent-accessible surface area (backbone atoms only — not comparable to full-atom values): 9340 Å² total; per-residue (Å²): 133,72,92,67,73,88,61,50,75,68,40,54,53,52,26,48,55,43,24,50,42,16,30,51,41,22,48,50,44,40,69,52,58,100,79,55,96,44,69,32,77,68,68,44,51,58,72,64,40,22,61,52,37,22,59,29,32,48,34,56,49,35,31,77,84,38,41,60,59,18,43,48,52,22,28,52,48,42,46,55,43,43,84,74,38,44,27,37,62,36,51,89,30,48,49,61,49,37,23,54,46,29,21,31,31,48,49,49,39,81,52,74,68,44,40,52,54,34,51,53,37,38,54,51,34,52,48,47,33,22,62,41,9,10,65,54,56,16,61,75,51,46,68,60,52,51,51,49,25,51,53,32,22,51,51,17,40,54,52,36,54,64,74,71,47,84,77,76,73,81,84,71,64,80,82,78,80,77,130

Secondary structure (DSSP, 8-state):
--TTTT--HHHHHHHHHHHHHHHHHHHHHHH--TT---SS--S---TTHHHHHHHHHGGGGGTTT-HHHHHHHHHHHHHHHHHHH-SB--HHHHHHHHHHHHHHHHHH--SHHHHHHHHHHHHHHHHHHHTTBTTTTSGGGHHHHHHHHHHHHHHHHHHHHHHTS--------GGGS--

Organism: NCBI:txid443156